Protein AF-H5U4L6-F1 (afdb_monomer_lite)

Organism: NCBI:txid1089453

pLDDT: mean 70.93, std 21.93, range [26.7, 98.38]

Foldseek 3Di:
DFPQQAACDDPDPVRHRPHDDDDCVQQQVQHWDWDQDQDPVGTKIKIKGFDADPVRHGGHIDIDIDHVVVVVVVVVVCVVVVVVVVVVVVCVVVVVVVVVVVVVCVVVVNDDPVRVVVVVVVVVVVVVVALKWKFKAALRHTPDTDVSNQCVFVDPPSDDPHDNPSGDPLSRDDDWDAQDWDQDPNWTKGKTKDADPVHPRMIMIMIHTCNVVVVVVVVVVVVVVVVVVVVVVVPPDDPDDDDDDDDDDDDDDDDDDDDDDDDDDDDDDDDDDDDDDDDDDDDDDDDDDDDDDDDDDDDD

Sequence (300 aa):
MNTNGVRYTHTRPALIGQRYLGSTSQALRGEVYTETYTGTLGPSIRSIAPVRNDQGVIVGMVAVGITQSTLTDEWLDQLPLIASIGLVAIVAALGGLWLIRRRLLRLTGGLAPGELRVMYDHHDAVLHSVKEGLVVIDDGEIALCNDEARRLLAGESGGDVGELDDMPEFLLGTEPLTDVLYVDQGRVLVVNRAPVSTRPGSTVVTIRDRTELSAAIGELDSLSRFAEALGRRRMSRPIGCTPWSRSSKPATRNAPPTWRPRILLCRNGWSIASRTRSAIPPSARCCSGSRHRQQNEESP

InterPro domains:
  IPR029151 Periplasmic sensor-like domain superfamily [SSF103190] (1-78)
  IPR033463 Single cache domain 3 [PF17203] (1-75)

Structure (mmCIF, N/CA/C/O backbone):
data_AF-H5U4L6-F1
#
_entry.id   AF-H5U4L6-F1
#
loop_
_atom_site.group_PDB
_atom_site.id
_atom_site.type_symbol
_atom_site.label_atom_id
_atom_site.label_alt_id
_atom_site.label_comp_id
_atom_site.label_asym_id
_atom_site.label_entity_id
_atom_site.label_seq_id
_atom_site.pdbx_PDB_ins_code
_atom_site.Cartn_x
_atom_site.Cartn_y
_atom_site.Cartn_z
_atom_site.occupancy
_atom_site.B_iso_or_equiv
_atom_site.auth_seq_id
_atom_site.auth_comp_id
_atom_site.auth_asym_id
_atom_site.auth_atom_id
_atom_site.pdbx_PDB_model_num
ATOM 1 N N . MET A 1 1 ? 32.905 4.773 -46.680 1.00 93.56 1 MET A N 1
ATOM 2 C CA . MET A 1 1 ? 32.373 5.309 -47.954 1.00 93.56 1 MET A CA 1
ATOM 3 C C . MET A 1 1 ? 33.355 6.321 -48.515 1.00 93.56 1 MET A C 1
ATOM 5 O O . MET A 1 1 ? 34.097 6.906 -47.733 1.00 93.56 1 MET A O 1
ATOM 9 N N . ASN A 1 2 ? 33.397 6.498 -49.836 1.00 94.06 2 ASN A N 1
ATOM 10 C CA . ASN A 1 2 ? 34.262 7.507 -50.458 1.00 94.06 2 ASN A CA 1
ATOM 11 C C . ASN A 1 2 ? 33.694 8.931 -50.304 1.00 94.06 2 ASN A C 1
ATOM 13 O O . ASN A 1 2 ? 32.584 9.117 -49.800 1.00 94.06 2 ASN A O 1
ATOM 17 N N . THR A 1 3 ? 34.449 9.931 -50.757 1.00 93.38 3 THR A N 1
ATOM 18 C CA . THR A 1 3 ? 34.055 11.352 -50.731 1.00 93.38 3 THR A CA 1
ATOM 19 C C . THR A 1 3 ? 32.769 11.644 -51.518 1.00 93.38 3 THR A C 1
ATOM 21 O O . THR A 1 3 ? 31.985 12.496 -51.118 1.00 93.38 3 THR A O 1
ATOM 24 N N . ASN A 1 4 ? 32.474 10.862 -52.562 1.00 92.00 4 ASN A N 1
ATOM 25 C CA . ASN A 1 4 ? 31.215 10.919 -53.320 1.00 92.00 4 ASN A CA 1
ATOM 26 C C . ASN A 1 4 ? 30.020 10.245 -52.604 1.00 92.00 4 ASN A C 1
ATOM 28 O O . ASN A 1 4 ? 28.924 10.162 -53.167 1.00 92.00 4 ASN A O 1
ATOM 32 N N . GLY A 1 5 ? 30.208 9.739 -51.380 1.00 90.81 5 GLY A N 1
ATOM 33 C CA . GLY A 1 5 ? 29.175 9.075 -50.581 1.00 90.81 5 GLY A CA 1
ATOM 34 C C . GLY A 1 5 ? 28.876 7.628 -50.989 1.00 90.81 5 GLY A C 1
ATOM 35 O O . GLY A 1 5 ? 27.864 7.079 -50.559 1.00 90.81 5 GLY A O 1
ATOM 36 N N . VAL A 1 6 ? 29.712 6.984 -51.809 1.00 94.75 6 VAL A N 1
ATOM 37 C CA . VAL A 1 6 ? 29.521 5.587 -52.244 1.00 94.75 6 VAL A CA 1
ATOM 38 C C . VAL A 1 6 ? 29.955 4.615 -51.142 1.00 94.75 6 VAL A C 1
ATOM 40 O O . VAL A 1 6 ? 31.073 4.708 -50.621 1.00 94.75 6 VAL A O 1
ATOM 43 N N . ARG A 1 7 ? 29.077 3.676 -50.763 1.00 94.06 7 ARG A N 1
ATOM 44 C CA . ARG A 1 7 ? 29.342 2.684 -49.704 1.00 94.06 7 ARG A CA 1
ATOM 45 C C . ARG A 1 7 ? 30.328 1.602 -50.161 1.00 94.06 7 ARG A C 1
ATOM 47 O O . ARG A 1 7 ? 30.112 0.970 -51.188 1.00 94.06 7 ARG A O 1
ATOM 54 N N . TYR A 1 8 ? 31.340 1.328 -49.336 1.00 94.44 8 TYR A N 1
ATOM 55 C CA . TYR A 1 8 ? 32.225 0.160 -49.477 1.00 94.44 8 TYR A CA 1
ATOM 56 C C . TYR A 1 8 ? 31.766 -1.039 -48.635 1.00 94.44 8 TYR A C 1
ATOM 58 O O . TYR A 1 8 ? 32.049 -2.178 -48.976 1.00 94.44 8 TYR A O 1
ATOM 66 N N . THR A 1 9 ? 31.036 -0.787 -47.548 1.00 92.56 9 THR A N 1
ATOM 67 C CA . THR A 1 9 ? 30.537 -1.800 -46.613 1.00 92.56 9 THR A CA 1
ATOM 68 C C . THR A 1 9 ? 29.079 -1.511 -46.266 1.00 92.56 9 THR A C 1
ATOM 70 O O . THR A 1 9 ? 28.660 -0.349 -46.205 1.00 92.56 9 THR A O 1
ATOM 73 N N . HIS A 1 10 ? 28.289 -2.568 -46.073 1.00 91.62 10 HIS A N 1
ATOM 74 C CA . HIS A 1 10 ? 26.919 -2.509 -45.563 1.00 91.62 10 HIS A CA 1
ATOM 75 C C . HIS A 1 10 ? 26.484 -3.910 -45.097 1.00 91.62 10 HIS A C 1
ATOM 77 O O . HIS A 1 10 ? 26.854 -4.895 -45.730 1.00 91.62 10 HIS A O 1
ATOM 83 N N . THR A 1 11 ? 25.653 -4.021 -44.054 1.00 88.88 11 THR A N 1
ATOM 84 C CA . THR A 1 11 ? 25.119 -5.315 -43.556 1.00 88.88 11 THR A CA 1
ATOM 85 C C . THR A 1 11 ? 24.220 -6.041 -44.561 1.00 88.88 11 THR A C 1
ATOM 87 O O . THR A 1 11 ? 24.036 -7.249 -44.474 1.00 88.88 11 THR A O 1
ATOM 90 N N . ARG A 1 12 ? 23.680 -5.316 -45.546 1.00 89.56 12 ARG A N 1
ATOM 91 C CA . ARG A 1 12 ? 23.027 -5.888 -46.736 1.00 89.56 12 ARG A CA 1
ATOM 92 C C . ARG A 1 12 ? 23.944 -5.722 -47.956 1.00 89.56 12 ARG A C 1
ATOM 94 O O . ARG A 1 12 ? 24.082 -4.575 -48.393 1.00 89.56 12 ARG A O 1
ATOM 101 N N . PRO A 1 13 ? 24.507 -6.802 -48.536 1.00 92.31 13 PRO A N 1
ATOM 102 C CA . PRO A 1 13 ? 25.464 -6.718 -49.645 1.00 92.31 13 PRO A CA 1
ATOM 103 C C . PRO A 1 13 ? 24.959 -5.943 -50.868 1.00 92.31 13 PRO A C 1
ATOM 105 O O . PRO A 1 13 ? 25.711 -5.172 -51.452 1.00 92.31 13 PRO A O 1
ATOM 108 N N . ALA A 1 14 ? 23.666 -6.048 -51.196 1.00 92.56 14 ALA A N 1
ATOM 109 C CA . ALA A 1 14 ? 23.044 -5.342 -52.324 1.00 92.56 14 ALA A CA 1
ATOM 110 C C . ALA A 1 14 ? 23.112 -3.797 -52.248 1.00 92.56 14 ALA A C 1
ATOM 112 O O . ALA A 1 14 ? 22.843 -3.125 -53.241 1.00 92.56 14 ALA A O 1
ATOM 113 N N . LEU A 1 15 ? 23.451 -3.224 -51.084 1.00 90.81 15 LEU A N 1
ATOM 114 C CA . LEU A 1 15 ? 23.592 -1.775 -50.871 1.00 90.81 15 LEU A CA 1
ATOM 115 C C . LEU A 1 15 ? 25.055 -1.285 -50.922 1.00 90.81 15 LEU A C 1
ATOM 117 O O . LEU A 1 15 ? 25.303 -0.080 -50.791 1.00 90.81 15 LEU A O 1
ATOM 121 N N . ILE A 1 16 ? 26.019 -2.190 -51.116 1.00 94.00 16 ILE A N 1
ATOM 122 C CA . ILE A 1 16 ? 27.418 -1.853 -51.420 1.00 94.00 16 ILE A CA 1
ATOM 123 C C . ILE A 1 16 ? 27.473 -1.265 -52.841 1.00 94.00 16 ILE A C 1
ATOM 125 O O . ILE A 1 16 ? 26.701 -1.654 -53.713 1.00 94.00 16 ILE A O 1
ATOM 129 N N . GLY A 1 17 ? 28.315 -0.254 -53.066 1.00 92.44 17 GLY A N 1
ATOM 130 C CA . GLY A 1 17 ? 28.357 0.499 -54.326 1.00 92.44 17 GLY A CA 1
ATOM 131 C C . GLY A 1 17 ? 27.226 1.526 -54.507 1.00 92.44 17 GLY A C 1
ATOM 132 O O . GLY A 1 17 ? 27.316 2.379 -55.386 1.00 92.44 17 GLY A O 1
ATOM 133 N N . GLN A 1 18 ? 26.196 1.527 -53.653 1.00 92.75 18 GLN A N 1
ATOM 134 C CA . GLN A 1 18 ? 25.143 2.550 -53.676 1.00 92.75 18 GLN A CA 1
ATOM 135 C C . GLN A 1 18 ? 25.523 3.792 -52.850 1.00 92.75 18 GLN A C 1
ATOM 137 O O . GLN A 1 18 ? 26.316 3.712 -51.904 1.00 92.75 18 GLN A O 1
ATOM 142 N N . ARG A 1 19 ? 24.917 4.949 -53.161 1.00 91.38 19 ARG A N 1
ATOM 143 C CA . ARG A 1 19 ? 25.104 6.201 -52.400 1.00 91.38 19 ARG A CA 1
ATOM 144 C C . ARG A 1 19 ? 24.471 6.133 -51.005 1.00 91.38 19 ARG A C 1
ATOM 146 O O . ARG A 1 19 ? 23.395 5.557 -50.822 1.00 91.38 19 ARG A O 1
ATOM 153 N N . TYR A 1 20 ? 25.145 6.726 -50.021 1.00 89.06 20 TYR A N 1
ATOM 154 C CA . TYR A 1 20 ? 24.629 6.930 -48.670 1.00 89.06 20 TYR A CA 1
ATOM 155 C C . TYR A 1 20 ? 23.379 7.826 -48.676 1.00 89.06 20 TYR A C 1
ATOM 157 O O . TYR A 1 20 ? 23.243 8.706 -49.521 1.00 89.06 20 TYR A O 1
ATOM 165 N N . LEU A 1 21 ? 22.466 7.566 -47.736 1.00 84.69 21 LEU A N 1
ATOM 166 C CA . LEU A 1 21 ? 21.238 8.330 -47.512 1.00 84.69 21 LEU A CA 1
ATOM 167 C C . LEU A 1 21 ? 21.313 8.893 -46.090 1.00 84.69 21 LEU A C 1
ATOM 169 O O . LEU A 1 21 ? 21.289 8.108 -45.136 1.00 84.69 21 LEU A O 1
ATOM 173 N N . GLY A 1 22 ? 21.462 10.216 -45.997 1.00 85.38 22 GLY A N 1
ATOM 174 C CA . GLY A 1 22 ? 21.753 10.975 -44.779 1.00 85.38 22 GLY A CA 1
ATOM 175 C C . GLY A 1 22 ? 22.822 12.055 -45.023 1.00 85.38 22 GLY A C 1
ATOM 176 O O . GLY A 1 22 ? 23.239 12.284 -46.164 1.00 85.38 22 GLY A O 1
ATOM 177 N N . SER A 1 23 ? 23.274 12.716 -43.961 1.00 87.00 23 SER A N 1
ATOM 178 C CA . SER A 1 23 ? 24.079 13.948 -44.009 1.00 87.00 23 SER A CA 1
ATOM 179 C C . SER A 1 23 ? 25.586 13.682 -44.132 1.00 87.00 23 SER A C 1
ATOM 181 O O . SER A 1 23 ? 26.245 13.333 -43.159 1.00 87.00 23 SER A O 1
ATOM 183 N N . THR A 1 24 ? 26.178 13.892 -45.311 1.00 89.94 24 THR A N 1
ATOM 184 C CA . THR A 1 24 ? 27.636 13.718 -45.520 1.00 89.94 24 THR A CA 1
ATOM 185 C C . THR A 1 24 ? 28.457 15.008 -45.423 1.00 89.94 24 THR A C 1
ATOM 187 O O . THR A 1 24 ? 29.675 14.943 -45.266 1.00 89.94 24 THR A O 1
ATOM 190 N N . SER A 1 25 ? 27.829 16.187 -45.518 1.00 90.75 25 SER A N 1
ATOM 191 C CA . SER A 1 25 ? 28.547 17.460 -45.721 1.00 90.75 25 SER A CA 1
ATOM 192 C C . SER A 1 25 ? 29.501 17.822 -44.575 1.00 90.75 25 SER A C 1
ATOM 194 O O . SER A 1 25 ? 30.584 18.346 -44.814 1.00 90.75 25 SER A O 1
ATOM 196 N N . GLN A 1 26 ? 29.105 17.505 -43.343 1.00 92.62 26 GLN A N 1
ATOM 197 C CA . GLN A 1 26 ? 29.826 17.764 -42.101 1.00 92.62 26 GLN A CA 1
ATOM 198 C C . GLN A 1 26 ? 31.139 16.972 -42.073 1.00 92.62 26 GLN A C 1
ATOM 200 O O . GLN A 1 26 ? 32.224 17.539 -41.942 1.00 92.62 26 GLN A O 1
ATOM 205 N N . ALA A 1 27 ? 31.059 15.666 -42.333 1.00 90.94 27 ALA A N 1
ATOM 206 C CA . ALA A 1 27 ? 32.229 14.800 -42.390 1.00 90.94 27 ALA A CA 1
ATOM 207 C C . ALA A 1 27 ? 33.156 15.134 -43.572 1.00 90.94 27 ALA A C 1
ATOM 209 O O . ALA A 1 27 ? 34.369 15.015 -43.435 1.00 90.94 27 ALA A O 1
ATOM 210 N N . LEU A 1 28 ? 32.636 15.654 -44.692 1.00 92.00 28 LEU A N 1
ATOM 211 C CA . LEU A 1 28 ? 33.474 16.193 -45.775 1.00 92.00 28 LEU A CA 1
ATOM 212 C C . LEU A 1 28 ? 34.195 17.506 -45.413 1.00 92.00 28 LEU A C 1
ATOM 214 O O . LEU A 1 28 ? 35.229 17.797 -46.009 1.00 92.00 28 LEU A O 1
ATOM 218 N N . ARG A 1 29 ? 33.711 18.268 -44.421 1.00 93.12 29 ARG A N 1
ATOM 219 C CA . ARG A 1 29 ? 34.444 19.400 -43.812 1.00 93.12 29 ARG A CA 1
ATOM 220 C C . ARG A 1 29 ? 35.391 18.974 -42.684 1.00 93.12 29 ARG A C 1
ATOM 222 O O . ARG A 1 29 ? 36.155 19.792 -42.181 1.00 93.12 29 ARG A O 1
ATOM 229 N N . GLY A 1 30 ? 35.379 17.697 -42.302 1.00 92.00 30 GLY A N 1
ATOM 230 C CA . GLY A 1 30 ? 36.227 17.150 -41.243 1.00 92.00 30 GLY A CA 1
ATOM 231 C C . GLY A 1 30 ? 35.606 17.171 -39.845 1.00 92.00 30 GLY A C 1
ATOM 232 O O . GLY A 1 30 ? 36.330 16.920 -38.881 1.00 92.00 30 GLY A O 1
ATOM 233 N N . GLU A 1 31 ? 34.304 17.442 -39.739 1.00 94.00 31 GLU A N 1
ATOM 234 C CA . GLU A 1 31 ? 33.516 17.423 -38.500 1.00 94.00 31 GLU A CA 1
ATOM 235 C C . GLU A 1 31 ? 32.932 16.019 -38.252 1.00 94.00 31 GLU A C 1
ATOM 237 O O . GLU A 1 31 ? 32.517 15.339 -39.191 1.00 94.00 31 GLU A O 1
ATOM 242 N N . VAL A 1 32 ? 32.841 15.581 -36.992 1.00 93.88 32 VAL A N 1
ATOM 243 C CA . VAL A 1 32 ? 32.016 14.412 -36.634 1.00 93.88 32 VAL A CA 1
ATOM 244 C C . VAL A 1 32 ? 30.579 14.886 -36.446 1.00 93.88 32 VAL A C 1
ATOM 246 O O . VAL A 1 32 ? 30.340 15.846 -35.716 1.00 93.88 32 VAL A O 1
ATOM 249 N N . TYR A 1 33 ? 29.622 14.218 -37.089 1.00 93.06 33 TYR A N 1
ATOM 250 C CA . TYR A 1 33 ? 28.208 14.585 -37.020 1.00 93.06 33 TYR A CA 1
ATOM 251 C C . TYR A 1 33 ? 27.335 13.388 -36.659 1.00 93.06 33 TYR A C 1
ATOM 253 O O . TYR A 1 33 ? 27.471 12.319 -37.254 1.00 93.06 33 TYR A O 1
ATOM 261 N N . THR A 1 34 ? 26.425 13.587 -35.708 1.00 92.94 34 THR A N 1
ATOM 262 C CA . THR A 1 34 ? 25.448 12.579 -35.290 1.00 92.94 34 THR A CA 1
ATOM 263 C C . THR A 1 34 ? 24.061 12.990 -35.762 1.00 92.94 34 THR A C 1
ATOM 265 O O . THR A 1 34 ? 23.588 14.074 -35.426 1.00 92.94 34 THR A O 1
ATOM 268 N N . GLU A 1 35 ? 23.403 12.120 -36.526 1.00 89.06 35 GLU A N 1
ATOM 269 C CA . GLU A 1 35 ? 22.052 12.324 -37.048 1.00 89.06 35 GLU A CA 1
ATOM 270 C C . GLU A 1 35 ? 21.085 11.239 -36.565 1.00 89.06 35 GLU A C 1
ATOM 272 O O . GLU A 1 35 ? 21.432 10.059 -36.475 1.00 89.06 35 GLU A O 1
ATOM 277 N N . THR A 1 36 ? 19.836 11.632 -36.323 1.00 88.19 36 THR A N 1
ATOM 278 C CA . THR A 1 36 ? 18.709 10.700 -36.239 1.00 88.19 36 THR A CA 1
ATOM 279 C C . THR A 1 36 ? 18.055 10.650 -37.612 1.00 88.19 36 THR A C 1
ATOM 281 O O . THR A 1 36 ? 17.480 11.642 -38.056 1.00 88.19 36 THR A O 1
ATOM 284 N N . TYR A 1 37 ? 18.161 9.515 -38.305 1.00 83.12 37 TYR A N 1
ATOM 285 C CA . TYR A 1 37 ? 17.698 9.389 -39.686 1.00 83.12 37 TYR A CA 1
ATOM 286 C C . TYR A 1 37 ? 17.099 8.009 -39.983 1.00 83.12 37 TYR A C 1
ATOM 288 O O . TYR A 1 37 ? 17.635 6.964 -39.590 1.00 83.12 37 TYR A O 1
ATOM 296 N N . THR A 1 38 ? 15.999 8.005 -40.735 1.00 82.62 38 THR A N 1
ATOM 297 C CA . THR A 1 38 ? 15.360 6.791 -41.259 1.00 82.62 38 THR A CA 1
ATOM 298 C C . THR A 1 38 ? 16.031 6.401 -42.566 1.00 82.62 38 THR A C 1
ATOM 300 O O . THR A 1 38 ? 15.730 6.946 -43.624 1.00 82.62 38 THR A O 1
ATOM 303 N N . GLY A 1 39 ? 16.975 5.462 -42.500 1.00 77.56 39 GLY A N 1
ATOM 304 C CA . GLY A 1 39 ? 17.594 4.908 -43.705 1.00 77.56 39 GLY A CA 1
ATOM 305 C C . GLY A 1 39 ? 17.040 3.533 -44.066 1.00 77.56 39 GLY A C 1
ATOM 306 O O . GLY A 1 39 ? 15.993 3.107 -43.596 1.00 77.56 39 GLY A O 1
ATOM 307 N N . THR A 1 40 ? 17.800 2.792 -44.869 1.00 75.38 40 THR A N 1
ATOM 308 C CA . THR A 1 40 ? 17.403 1.479 -45.412 1.00 75.38 40 THR A CA 1
ATOM 309 C C . THR A 1 40 ? 17.105 0.405 -44.356 1.00 75.38 40 THR A C 1
ATOM 311 O O . THR A 1 40 ? 16.436 -0.577 -44.668 1.00 75.38 40 THR A O 1
ATOM 314 N N . LEU A 1 41 ? 17.602 0.557 -43.126 1.00 77.81 41 LEU A N 1
ATOM 315 C CA . LEU A 1 41 ? 17.374 -0.343 -41.986 1.00 77.81 41 LEU A CA 1
ATOM 316 C C . LEU A 1 41 ? 16.289 0.173 -41.015 1.00 77.81 41 LEU A C 1
ATOM 318 O O . LEU A 1 41 ? 16.119 -0.402 -39.949 1.00 77.81 41 LEU A O 1
ATOM 322 N N . GLY A 1 42 ? 15.562 1.236 -41.376 1.00 82.31 42 GLY A N 1
ATOM 323 C CA . GLY A 1 42 ? 14.587 1.904 -40.509 1.00 82.31 42 GLY A CA 1
ATOM 324 C C . GLY A 1 42 ? 15.169 3.107 -39.748 1.00 82.31 42 GLY A C 1
ATOM 325 O O . GLY A 1 42 ? 16.263 3.585 -40.088 1.00 82.31 42 GLY A O 1
ATOM 326 N N . PRO A 1 43 ? 14.431 3.631 -38.748 1.00 84.25 43 PRO A N 1
ATOM 327 C CA . PRO A 1 43 ? 14.883 4.712 -37.875 1.00 84.25 43 PRO A CA 1
ATOM 328 C C . PRO A 1 43 ? 16.147 4.310 -37.113 1.00 84.25 43 PRO A C 1
ATOM 330 O O . PRO A 1 43 ? 16.215 3.242 -36.502 1.00 84.25 43 PRO A O 1
ATOM 333 N N . SER A 1 44 ? 17.168 5.160 -37.158 1.00 87.12 44 SER A N 1
ATOM 334 C CA . SER A 1 44 ? 18.471 4.880 -36.552 1.00 87.12 44 SER A CA 1
ATOM 335 C C . SER A 1 44 ? 19.166 6.163 -36.117 1.00 87.12 44 SER A C 1
ATOM 337 O O . SER A 1 44 ? 18.981 7.206 -36.745 1.00 87.12 44 SER A O 1
ATOM 339 N N . ILE A 1 45 ? 19.977 6.074 -35.065 1.00 89.88 45 ILE A N 1
ATOM 340 C CA . ILE A 1 45 ? 20.912 7.132 -34.670 1.00 89.88 45 ILE A CA 1
ATOM 341 C C . ILE A 1 45 ? 22.276 6.749 -35.237 1.00 89.88 45 ILE A C 1
ATOM 343 O O . ILE A 1 45 ? 22.728 5.616 -35.046 1.00 89.88 45 ILE A O 1
ATOM 347 N N . ARG A 1 46 ? 22.907 7.660 -35.981 1.00 91.38 46 ARG A N 1
ATOM 348 C CA . ARG A 1 46 ? 24.155 7.409 -36.711 1.00 91.38 46 ARG A CA 1
ATOM 349 C C . ARG A 1 46 ? 25.162 8.509 -36.465 1.00 91.38 46 ARG A C 1
ATOM 351 O O . ARG A 1 46 ? 24.833 9.675 -36.639 1.00 91.38 46 ARG A O 1
ATOM 358 N N . SER A 1 47 ? 26.395 8.119 -36.181 1.00 94.19 47 SER A N 1
ATOM 359 C CA . SER A 1 47 ? 27.548 9.011 -36.136 1.00 94.19 47 SER A CA 1
ATOM 360 C C . SER A 1 47 ? 28.379 8.823 -37.401 1.00 94.19 47 SER A C 1
ATOM 362 O O . SER A 1 47 ? 28.712 7.697 -37.786 1.00 94.19 47 SER A O 1
ATOM 364 N N . ILE A 1 48 ? 28.703 9.934 -38.055 1.00 95.00 48 ILE A N 1
ATOM 365 C CA . ILE A 1 48 ? 29.443 9.993 -39.312 1.00 95.00 48 ILE A CA 1
ATOM 366 C C . ILE A 1 48 ? 30.732 10.770 -39.056 1.00 95.00 48 ILE A C 1
ATOM 368 O O . ILE A 1 48 ? 30.692 11.921 -38.623 1.00 95.00 48 ILE A O 1
ATOM 372 N N . ALA A 1 49 ? 31.872 10.135 -39.318 1.00 95.69 49 ALA A N 1
ATOM 373 C CA . ALA A 1 49 ? 33.201 10.684 -39.067 1.00 95.69 49 ALA A CA 1
ATOM 374 C C . ALA A 1 49 ? 34.057 10.707 -40.350 1.00 95.69 49 ALA A C 1
ATOM 376 O O . ALA A 1 49 ? 33.944 9.792 -41.177 1.00 95.69 49 ALA A O 1
ATOM 377 N N . PRO A 1 50 ? 34.926 11.719 -40.532 1.00 96.19 50 PRO A N 1
ATOM 378 C CA . PRO A 1 50 ? 35.902 11.750 -41.618 1.00 96.19 50 PRO A CA 1
ATOM 379 C C . PRO A 1 50 ? 36.956 10.648 -41.467 1.00 96.19 50 PRO A C 1
ATOM 381 O O . PRO A 1 50 ? 37.396 10.335 -40.363 1.00 96.19 50 PRO A O 1
ATOM 384 N N . VAL A 1 51 ? 37.438 10.133 -42.596 1.00 95.50 51 VAL A N 1
ATOM 385 C CA . VAL A 1 51 ? 38.676 9.347 -42.681 1.00 95.50 51 VAL A CA 1
ATOM 386 C C . VAL A 1 51 ? 39.732 10.221 -43.341 1.00 95.50 51 VAL A C 1
ATOM 388 O O . VAL A 1 51 ? 39.521 10.701 -44.458 1.00 95.50 51 VAL A O 1
ATOM 391 N N . ARG A 1 52 ? 40.855 10.431 -42.654 1.00 95.38 52 ARG A N 1
ATOM 392 C CA . ARG A 1 52 ? 41.996 11.218 -43.138 1.00 95.38 52 ARG A CA 1
ATOM 393 C C . ARG A 1 52 ? 43.152 10.293 -43.523 1.00 95.38 52 ARG A C 1
ATOM 395 O O . ARG A 1 52 ? 43.281 9.220 -42.940 1.00 95.38 52 ARG A O 1
ATOM 402 N N . ASN A 1 53 ? 43.964 10.699 -44.495 1.00 94.94 53 ASN A N 1
ATOM 403 C CA . ASN A 1 53 ? 45.261 10.072 -44.769 1.00 94.94 53 ASN A CA 1
ATOM 404 C C . ASN A 1 53 ? 46.372 10.683 -43.890 1.00 94.94 53 ASN A C 1
ATOM 406 O O . ASN A 1 53 ? 46.129 11.634 -43.144 1.00 94.94 53 ASN A O 1
ATOM 410 N N . ASP A 1 54 ? 47.602 10.192 -44.043 1.00 94.75 54 ASP A N 1
ATOM 411 C CA . ASP A 1 54 ? 48.790 10.659 -43.305 1.00 94.75 54 ASP A CA 1
ATOM 412 C C . ASP A 1 54 ? 49.130 12.145 -43.553 1.00 94.75 54 ASP A C 1
ATOM 414 O O . ASP A 1 54 ? 49.845 12.768 -42.775 1.00 94.75 54 ASP A O 1
ATOM 418 N N . GLN A 1 55 ? 48.584 12.738 -44.621 1.00 93.75 55 GLN A N 1
ATOM 419 C CA . GLN A 1 55 ? 48.705 14.161 -44.963 1.00 93.75 55 GLN A CA 1
ATOM 420 C C . GLN A 1 55 ? 47.541 15.010 -44.405 1.00 93.75 55 GLN A C 1
ATOM 422 O O . GLN A 1 55 ? 47.423 16.191 -44.723 1.00 93.75 55 GLN A O 1
ATOM 427 N N . GLY A 1 56 ? 46.642 14.420 -43.607 1.00 90.06 56 GLY A N 1
ATOM 428 C CA . GLY A 1 56 ? 45.478 15.086 -43.011 1.00 90.06 56 GLY A CA 1
ATOM 429 C C . GLY A 1 56 ? 44.287 15.312 -43.957 1.00 90.06 56 GLY A C 1
ATOM 430 O O . GLY A 1 56 ? 43.246 15.813 -43.510 1.00 90.06 56 GLY A O 1
ATOM 431 N N . VAL A 1 57 ? 44.410 14.919 -45.231 1.00 93.88 57 VAL A N 1
ATOM 432 C CA . VAL A 1 57 ? 43.401 15.080 -46.290 1.00 93.88 57 VAL A CA 1
ATOM 433 C C . VAL A 1 57 ? 42.277 14.063 -46.108 1.00 93.88 57 VAL A C 1
ATOM 435 O O . VAL A 1 57 ? 42.527 12.882 -45.871 1.00 93.88 57 VAL A O 1
ATOM 438 N N . ILE A 1 58 ? 41.026 14.508 -46.244 1.00 95.00 58 ILE A N 1
ATOM 439 C CA . ILE A 1 58 ? 39.842 13.652 -46.104 1.00 95.00 58 ILE A CA 1
ATOM 440 C C . ILE A 1 58 ? 39.699 12.771 -47.352 1.00 95.00 58 ILE A C 1
ATOM 442 O O . ILE A 1 58 ? 39.350 13.247 -48.431 1.00 95.00 58 ILE A O 1
ATOM 446 N N . VAL A 1 59 ? 39.948 11.471 -47.193 1.00 94.94 59 VAL A N 1
ATOM 447 C CA . VAL A 1 59 ? 39.877 10.455 -48.264 1.00 94.94 59 VAL A CA 1
ATOM 448 C C . VAL A 1 59 ? 38.557 9.677 -48.269 1.00 94.94 59 VAL A C 1
ATOM 450 O O . VAL A 1 59 ? 38.243 8.957 -49.219 1.00 94.94 59 VAL A O 1
ATOM 453 N N . GLY A 1 60 ? 37.745 9.827 -47.224 1.00 94.50 60 GLY A N 1
ATOM 454 C CA . GLY A 1 60 ? 36.440 9.187 -4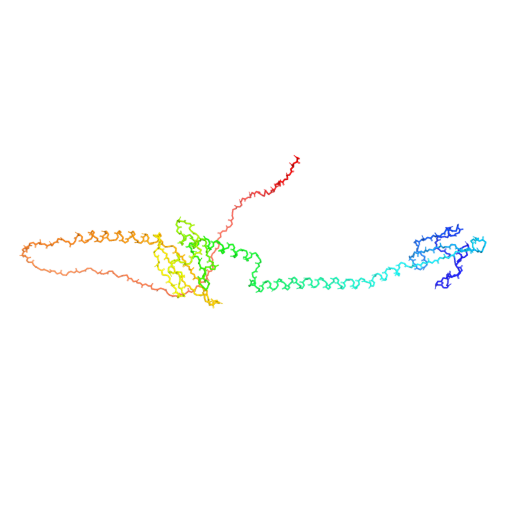7.124 1.00 94.50 60 GLY A CA 1
ATOM 455 C C . GLY A 1 60 ? 35.738 9.492 -45.810 1.00 94.50 60 GLY A C 1
ATOM 456 O O . GLY A 1 60 ? 36.115 10.402 -45.077 1.00 94.50 60 GLY A O 1
ATOM 457 N N . MET A 1 61 ? 34.697 8.718 -45.518 1.00 95.69 61 MET A N 1
ATOM 458 C CA . MET A 1 61 ? 33.902 8.829 -44.294 1.00 95.69 61 MET A CA 1
ATOM 459 C C . MET A 1 61 ? 33.499 7.439 -43.794 1.00 95.69 61 MET A C 1
ATOM 461 O O . MET A 1 61 ? 33.281 6.521 -44.595 1.00 95.69 61 MET A O 1
ATOM 465 N N . VAL A 1 62 ? 33.326 7.291 -42.485 1.00 95.25 62 VAL A N 1
ATOM 466 C CA . VAL A 1 62 ? 32.729 6.112 -41.842 1.00 95.25 62 VAL A CA 1
ATOM 467 C C . VAL A 1 62 ? 31.419 6.537 -41.189 1.00 95.25 62 VAL A C 1
ATOM 469 O O . VAL A 1 62 ? 31.371 7.571 -40.535 1.00 95.25 62 VAL A O 1
ATOM 472 N N . ALA A 1 63 ? 30.362 5.749 -41.383 1.00 92.75 63 ALA A N 1
ATOM 473 C CA . ALA A 1 63 ? 29.079 5.921 -40.710 1.00 92.75 63 ALA A CA 1
ATOM 474 C C . ALA A 1 63 ? 28.782 4.654 -39.903 1.00 92.75 63 ALA A C 1
ATOM 476 O O . ALA A 1 63 ? 28.738 3.563 -40.474 1.00 92.75 63 ALA A O 1
ATOM 477 N N . VAL A 1 64 ? 28.584 4.809 -38.596 1.00 91.81 64 VAL A N 1
ATOM 478 C CA . VAL A 1 64 ? 28.189 3.739 -37.668 1.00 91.81 64 VAL A CA 1
ATOM 479 C C . VAL A 1 64 ? 26.911 4.183 -36.975 1.00 91.81 64 VAL A C 1
ATOM 481 O O . VAL A 1 64 ? 26.753 5.361 -36.671 1.00 91.81 64 VAL A O 1
ATOM 484 N N . GLY A 1 65 ? 25.985 3.265 -36.724 1.00 87.88 65 GLY A N 1
ATOM 485 C CA . GLY A 1 65 ? 24.779 3.603 -35.989 1.00 87.88 65 GLY A CA 1
ATOM 486 C C . GLY A 1 65 ? 23.971 2.398 -35.558 1.00 87.88 65 GLY A C 1
ATOM 487 O O . GLY A 1 65 ? 24.147 1.296 -36.077 1.00 87.88 65 GLY A O 1
ATOM 488 N N . ILE A 1 66 ? 23.073 2.660 -34.619 1.00 85.75 66 ILE A N 1
ATOM 489 C CA . ILE A 1 66 ? 22.167 1.686 -34.018 1.00 85.75 66 ILE A CA 1
ATOM 490 C C . ILE A 1 66 ? 20.734 1.980 -34.459 1.00 85.75 66 ILE A C 1
ATOM 492 O O . ILE A 1 66 ? 20.326 3.136 -34.613 1.00 85.75 66 ILE A O 1
ATOM 496 N N . THR A 1 67 ? 19.970 0.923 -34.708 1.00 83.56 67 THR A N 1
ATOM 497 C CA . THR A 1 67 ? 18.534 1.002 -34.990 1.00 83.56 67 THR A CA 1
ATOM 498 C C . THR A 1 67 ? 17.756 1.377 -33.730 1.00 83.56 67 THR A C 1
ATOM 500 O O . THR A 1 67 ? 18.131 1.006 -32.620 1.00 83.56 67 THR A O 1
ATOM 503 N N . GLN A 1 68 ? 16.651 2.106 -33.884 1.00 79.12 68 GLN A N 1
ATOM 504 C CA . GLN A 1 68 ? 15.781 2.426 -32.746 1.00 79.12 68 GLN A CA 1
ATOM 505 C C . GLN A 1 68 ? 14.912 1.233 -32.324 1.00 79.12 68 GLN A C 1
ATOM 507 O O . GLN A 1 68 ? 14.550 1.149 -31.158 1.00 79.12 68 GLN A O 1
ATOM 512 N N . SER A 1 69 ? 14.637 0.277 -33.223 1.00 70.25 69 SER A N 1
ATOM 513 C CA . SER A 1 69 ? 13.943 -0.973 -32.868 1.00 70.25 69 SER A CA 1
ATOM 514 C C . SER A 1 69 ? 14.721 -1.761 -31.816 1.00 70.25 69 SER A C 1
ATOM 516 O O . SER A 1 69 ? 14.182 -2.035 -30.757 1.00 70.25 69 SER A O 1
ATOM 518 N N . THR A 1 70 ? 16.028 -1.960 -32.012 1.00 66.69 70 THR A N 1
ATOM 519 C CA . THR A 1 70 ? 16.908 -2.600 -31.017 1.00 66.69 70 THR A CA 1
ATOM 520 C C . THR A 1 70 ? 16.961 -1.854 -29.677 1.00 66.69 70 THR A C 1
ATOM 522 O O . THR A 1 70 ? 17.164 -2.483 -28.652 1.00 66.69 70 THR A O 1
ATOM 525 N N . LEU A 1 71 ? 16.728 -0.534 -29.660 1.00 65.81 71 LEU A N 1
ATOM 526 C CA . LEU A 1 71 ? 16.579 0.244 -28.419 1.00 65.81 71 LEU A CA 1
ATOM 527 C C . LEU A 1 71 ? 15.168 0.177 -27.813 1.00 65.81 71 LEU A C 1
ATOM 529 O O . LEU A 1 71 ? 14.979 0.636 -26.695 1.00 65.81 71 LEU A O 1
ATOM 533 N N . THR A 1 72 ? 14.175 -0.329 -28.539 1.00 68.25 72 THR A N 1
ATOM 534 C CA . THR A 1 72 ? 12.788 -0.449 -28.069 1.00 68.25 72 THR A CA 1
ATOM 535 C C . THR A 1 72 ? 12.523 -1.866 -27.569 1.00 68.25 72 THR A C 1
ATOM 537 O O . THR A 1 72 ? 12.019 -2.034 -26.464 1.00 68.25 72 THR A O 1
ATOM 540 N N . ASP A 1 73 ? 12.934 -2.873 -28.341 1.00 69.75 73 ASP A N 1
ATOM 541 C CA . ASP A 1 73 ? 12.738 -4.295 -28.043 1.00 69.75 73 ASP A CA 1
ATOM 542 C C . ASP A 1 73 ? 13.378 -4.668 -26.687 1.00 69.75 73 ASP A C 1
ATOM 544 O O . ASP A 1 73 ? 12.711 -5.209 -25.809 1.00 69.75 73 ASP A O 1
ATOM 548 N N . GLU A 1 74 ? 14.623 -4.239 -26.442 1.00 71.50 74 GLU A N 1
ATOM 549 C CA . GLU A 1 74 ? 15.364 -4.530 -25.200 1.00 71.50 74 GLU A CA 1
ATOM 550 C C . GLU A 1 74 ? 14.801 -3.815 -23.948 1.00 71.50 74 GLU A C 1
ATOM 552 O O . GLU A 1 74 ? 15.051 -4.235 -22.815 1.00 71.50 74 GLU A O 1
ATOM 557 N N . TRP A 1 75 ? 13.995 -2.760 -24.127 1.00 74.94 75 TRP A N 1
ATOM 558 C CA . TRP A 1 75 ? 13.248 -2.121 -23.032 1.00 74.94 75 TRP A CA 1
ATOM 559 C C . TRP A 1 75 ? 11.890 -2.787 -22.807 1.00 74.94 75 TRP A C 1
ATOM 561 O O . TRP A 1 75 ? 11.468 -2.946 -21.659 1.00 74.94 75 TRP A O 1
ATOM 571 N N . LEU A 1 76 ? 11.213 -3.203 -23.884 1.00 80.69 76 LEU A N 1
ATOM 572 C CA . LEU A 1 76 ? 9.956 -3.946 -23.807 1.00 80.69 76 LEU A CA 1
ATOM 573 C C . LEU A 1 76 ? 10.146 -5.296 -23.102 1.00 80.69 76 LEU A C 1
ATOM 575 O O . LEU A 1 76 ? 9.300 -5.652 -22.283 1.00 80.69 76 LEU A O 1
ATOM 579 N N . ASP A 1 77 ? 11.272 -5.980 -23.316 1.00 84.62 77 ASP A N 1
ATOM 580 C CA . ASP A 1 77 ? 11.605 -7.248 -22.646 1.00 84.62 77 ASP A CA 1
ATOM 581 C C . ASP A 1 77 ? 11.759 -7.122 -21.115 1.00 84.62 77 ASP A C 1
ATOM 583 O O . ASP A 1 77 ? 11.557 -8.098 -20.387 1.00 84.62 77 ASP A O 1
ATOM 587 N N . GLN A 1 78 ? 12.046 -5.925 -20.584 1.00 84.25 78 GLN A N 1
ATOM 588 C CA . GLN A 1 78 ? 12.119 -5.693 -19.133 1.00 84.25 78 GLN A CA 1
ATOM 589 C C . GLN A 1 78 ? 10.763 -5.352 -18.494 1.00 84.25 78 GLN A C 1
ATOM 591 O O . GLN A 1 78 ? 10.585 -5.544 -17.284 1.00 84.25 78 GLN A O 1
ATOM 596 N N . LEU A 1 79 ? 9.776 -4.892 -19.275 1.00 91.38 79 LEU A N 1
ATOM 597 C CA . LEU A 1 79 ? 8.453 -4.531 -18.748 1.00 91.38 79 LEU A CA 1
ATOM 598 C C . LEU A 1 79 ? 7.717 -5.703 -18.065 1.00 91.38 79 LEU A C 1
ATOM 600 O O . LEU A 1 79 ? 7.163 -5.464 -16.990 1.00 91.38 79 LEU A O 1
ATOM 604 N N . PRO A 1 80 ? 7.718 -6.953 -18.583 1.00 92.44 80 PRO A N 1
ATOM 605 C CA . PRO A 1 80 ? 7.110 -8.095 -17.898 1.00 92.44 80 PRO A CA 1
ATOM 606 C C . PRO A 1 80 ? 7.684 -8.340 -16.500 1.00 92.44 80 PRO A C 1
ATOM 608 O O . PRO A 1 80 ? 6.927 -8.618 -15.569 1.00 92.44 80 PRO A O 1
ATOM 611 N N . LEU A 1 81 ? 9.003 -8.191 -16.324 1.00 93.00 81 LEU A N 1
ATOM 612 C CA . LEU A 1 81 ? 9.656 -8.376 -15.028 1.00 93.00 81 LEU A CA 1
ATOM 613 C C . LEU A 1 81 ? 9.206 -7.296 -14.036 1.00 93.00 81 LEU A C 1
ATOM 615 O O . LEU A 1 81 ? 8.726 -7.625 -12.950 1.00 93.00 81 LEU A O 1
ATOM 619 N N . ILE A 1 82 ? 9.277 -6.022 -14.433 1.00 94.06 82 ILE A N 1
ATOM 620 C CA . ILE A 1 82 ? 8.849 -4.883 -13.603 1.00 94.06 82 ILE A CA 1
ATOM 621 C C . ILE A 1 82 ? 7.360 -5.006 -13.238 1.00 94.06 82 ILE A C 1
ATOM 623 O O . ILE A 1 82 ? 6.988 -4.861 -12.070 1.00 94.06 82 ILE A O 1
ATOM 627 N N . ALA A 1 83 ? 6.510 -5.344 -14.212 1.00 96.00 83 ALA A N 1
ATOM 628 C CA . ALA A 1 83 ? 5.080 -5.553 -14.003 1.00 96.00 83 ALA A CA 1
ATOM 629 C C . ALA A 1 83 ? 4.795 -6.726 -13.050 1.00 96.00 83 ALA A C 1
ATOM 631 O O . ALA A 1 83 ? 3.914 -6.613 -12.198 1.00 96.00 83 ALA A O 1
ATOM 632 N N . SER A 1 84 ? 5.556 -7.825 -13.139 1.00 96.69 84 SER A N 1
ATOM 633 C CA . SER A 1 84 ? 5.402 -8.976 -12.238 1.00 96.69 84 SER A CA 1
ATOM 634 C C . SER A 1 84 ? 5.736 -8.625 -10.783 1.00 96.69 84 SER A C 1
ATOM 636 O O . SER A 1 84 ? 4.975 -8.975 -9.880 1.00 96.69 84 SER A O 1
ATOM 638 N N . ILE A 1 85 ? 6.803 -7.851 -10.550 1.00 97.50 85 ILE A N 1
ATOM 639 C CA . ILE A 1 85 ? 7.200 -7.382 -9.214 1.00 97.50 85 ILE A CA 1
ATOM 640 C C . ILE A 1 85 ? 6.132 -6.436 -8.647 1.00 97.50 85 ILE A C 1
ATOM 642 O O . ILE A 1 85 ? 5.706 -6.600 -7.501 1.00 97.50 85 ILE A O 1
ATOM 646 N N . GLY A 1 86 ? 5.640 -5.493 -9.459 1.00 97.81 86 GLY A N 1
ATOM 647 C CA . GLY A 1 86 ? 4.548 -4.595 -9.075 1.00 97.81 86 GLY A CA 1
ATOM 648 C C . GLY A 1 86 ? 3.256 -5.344 -8.729 1.00 97.81 86 GLY A C 1
ATOM 649 O O . GLY A 1 86 ? 2.626 -5.055 -7.711 1.00 97.81 86 GLY A O 1
ATOM 650 N N . LEU A 1 87 ? 2.892 -6.357 -9.522 1.00 98.12 87 LEU A N 1
ATOM 651 C CA . LEU A 1 87 ? 1.725 -7.204 -9.269 1.00 98.12 87 LEU A CA 1
ATOM 652 C C . LEU A 1 87 ? 1.862 -7.986 -7.953 1.00 98.12 87 LEU A C 1
ATOM 654 O O . LEU A 1 87 ? 0.923 -8.001 -7.157 1.00 98.12 87 LEU A O 1
ATOM 658 N N . VAL A 1 88 ? 3.032 -8.579 -7.686 1.00 98.25 88 VAL A N 1
ATOM 659 C CA . VAL A 1 88 ? 3.317 -9.274 -6.418 1.00 98.25 88 VAL A CA 1
ATOM 660 C C . VAL A 1 88 ? 3.203 -8.319 -5.227 1.00 98.25 88 VAL A C 1
ATOM 662 O O . VAL A 1 88 ? 2.562 -8.667 -4.234 1.00 98.25 88 VAL A O 1
ATOM 665 N N . ALA A 1 89 ? 3.745 -7.101 -5.331 1.00 98.25 89 ALA A N 1
ATOM 666 C CA . ALA A 1 89 ? 3.637 -6.092 -4.276 1.00 98.25 89 ALA A CA 1
ATOM 667 C C . ALA A 1 89 ? 2.177 -5.680 -4.000 1.00 98.25 89 ALA A C 1
ATOM 669 O O . ALA A 1 89 ? 1.766 -5.608 -2.840 1.00 98.25 89 ALA A O 1
ATOM 670 N N . ILE A 1 90 ? 1.368 -5.476 -5.048 1.00 98.38 90 ILE A N 1
ATOM 671 C CA . ILE A 1 90 ? -0.065 -5.156 -4.926 1.00 98.38 90 ILE A CA 1
ATOM 672 C C . ILE A 1 90 ? -0.833 -6.311 -4.267 1.00 98.38 90 ILE A C 1
ATOM 674 O O . ILE A 1 90 ? -1.608 -6.082 -3.336 1.00 98.38 90 ILE A O 1
ATOM 678 N N . VAL A 1 91 ? -0.601 -7.554 -4.702 1.00 98.38 91 VAL A N 1
ATOM 679 C CA . VAL A 1 91 ? -1.250 -8.745 -4.125 1.00 98.38 91 VAL A CA 1
ATOM 680 C C . VAL A 1 91 ? -0.859 -8.928 -2.655 1.00 98.38 91 VAL A C 1
ATOM 682 O O . VAL A 1 91 ? -1.732 -9.193 -1.826 1.00 98.38 91 VAL A O 1
ATOM 685 N N . ALA A 1 92 ? 0.413 -8.721 -2.303 1.00 98.19 92 ALA A N 1
ATOM 686 C CA . ALA A 1 92 ? 0.882 -8.777 -0.920 1.00 98.19 92 ALA A CA 1
ATOM 687 C C . ALA A 1 92 ? 0.240 -7.686 -0.043 1.00 98.19 92 ALA A C 1
ATOM 689 O O . ALA A 1 92 ? -0.235 -7.986 1.054 1.00 98.19 92 ALA A O 1
ATOM 690 N N . ALA A 1 93 ? 0.156 -6.445 -0.533 1.00 98.12 93 ALA A N 1
ATOM 691 C CA . ALA A 1 93 ? -0.466 -5.333 0.189 1.00 98.12 93 ALA A CA 1
ATOM 692 C C . ALA A 1 93 ? -1.974 -5.553 0.416 1.00 98.12 93 ALA A C 1
ATOM 694 O O . ALA A 1 93 ? -2.462 -5.417 1.541 1.00 98.12 93 ALA A O 1
ATOM 695 N N . LEU A 1 94 ? -2.712 -5.955 -0.627 1.00 98.19 94 LEU A N 1
ATOM 696 C CA . LEU A 1 94 ? -4.145 -6.256 -0.532 1.00 98.19 94 LEU A CA 1
ATOM 697 C C . LEU A 1 94 ? -4.415 -7.477 0.357 1.00 98.19 94 LEU A C 1
ATOM 699 O O . LEU A 1 94 ? -5.331 -7.445 1.181 1.00 98.19 94 LEU A O 1
ATOM 703 N N . GLY A 1 95 ? -3.598 -8.528 0.240 1.00 98.06 95 GLY A N 1
ATOM 704 C CA . GLY A 1 95 ? -3.667 -9.716 1.092 1.00 98.06 95 GLY A CA 1
ATOM 705 C C . GLY A 1 95 ? -3.396 -9.395 2.563 1.00 98.06 95 GLY A C 1
ATOM 706 O O . GLY A 1 95 ? -4.145 -9.840 3.434 1.00 98.06 95 GLY A O 1
ATOM 707 N N . GLY A 1 96 ? -2.388 -8.562 2.842 1.00 97.56 96 GLY A N 1
ATOM 708 C CA . GLY A 1 96 ? -2.074 -8.065 4.183 1.00 97.56 96 GLY A CA 1
ATOM 709 C C . GLY A 1 96 ? -3.215 -7.241 4.782 1.00 97.56 96 GLY A C 1
ATOM 710 O O . GLY A 1 96 ? -3.678 -7.544 5.882 1.00 97.56 96 GLY A O 1
ATOM 711 N N . LEU A 1 97 ? -3.742 -6.262 4.037 1.00 96.94 97 LEU A N 1
ATOM 712 C CA . LEU A 1 97 ? -4.880 -5.443 4.469 1.00 96.94 97 LEU A CA 1
ATOM 713 C C . LEU A 1 97 ? -6.136 -6.292 4.729 1.00 96.94 97 LEU A C 1
ATOM 715 O O . LEU A 1 97 ? -6.818 -6.106 5.740 1.00 96.94 97 LEU A O 1
ATOM 719 N N . TRP A 1 98 ? -6.427 -7.259 3.854 1.00 95.94 98 TRP A N 1
ATOM 720 C CA . TRP A 1 98 ? -7.538 -8.194 4.036 1.00 95.94 98 TRP A CA 1
ATOM 721 C C . TRP A 1 98 ? -7.341 -9.095 5.259 1.00 95.94 98 TRP A C 1
ATOM 723 O O . TRP A 1 98 ? -8.286 -9.300 6.024 1.00 95.94 98 TRP A O 1
ATOM 733 N N . LEU A 1 99 ? -6.123 -9.593 5.492 1.00 96.06 99 LEU A N 1
ATOM 734 C CA . LEU A 1 99 ? -5.798 -10.417 6.655 1.00 96.06 99 LEU A CA 1
ATOM 735 C C . LEU A 1 99 ? -5.936 -9.625 7.960 1.00 96.06 99 LEU A C 1
ATOM 737 O O . LEU A 1 99 ? -6.542 -10.131 8.905 1.00 96.06 99 LEU A O 1
ATOM 741 N N . ILE A 1 100 ? -5.446 -8.380 7.995 1.00 94.06 100 ILE A N 1
ATOM 742 C CA . ILE A 1 100 ? -5.608 -7.454 9.127 1.00 94.06 100 ILE A CA 1
ATOM 743 C C . ILE A 1 100 ? -7.097 -7.208 9.384 1.00 94.06 100 ILE A C 1
ATOM 745 O O . ILE A 1 100 ? -7.567 -7.464 10.492 1.00 94.06 100 ILE A O 1
ATOM 749 N N . ARG A 1 101 ? -7.874 -6.831 8.358 1.00 90.75 101 ARG A N 1
ATOM 750 C CA . ARG A 1 101 ? -9.332 -6.642 8.468 1.00 90.75 101 ARG A CA 1
ATOM 751 C C . ARG A 1 101 ? -10.037 -7.901 8.984 1.00 90.75 101 ARG A C 1
ATOM 753 O O . ARG A 1 101 ? -10.870 -7.811 9.880 1.00 90.75 101 ARG A O 1
ATOM 760 N N . ARG A 1 102 ? -9.692 -9.085 8.465 1.00 89.69 102 ARG A N 1
ATOM 761 C CA . ARG A 1 102 ? -10.279 -10.377 8.874 1.00 89.69 102 ARG A CA 1
ATOM 762 C C . ARG A 1 102 ? -9.824 -10.829 10.267 1.00 89.69 102 ARG A C 1
ATOM 764 O O . ARG A 1 102 ? -10.503 -11.652 10.885 1.00 89.69 102 ARG A O 1
ATOM 771 N N . ARG A 1 103 ? -8.675 -10.357 10.759 1.00 90.00 103 ARG A N 1
ATOM 772 C CA . ARG A 1 103 ? -8.214 -10.589 12.136 1.00 90.00 103 ARG A CA 1
ATOM 773 C C . ARG A 1 103 ? -8.928 -9.648 13.100 1.00 90.00 103 ARG A C 1
ATOM 775 O O . ARG A 1 103 ? -9.470 -10.139 14.080 1.00 90.00 103 ARG A O 1
ATOM 782 N N . LEU A 1 104 ? -9.010 -8.356 12.774 1.00 87.19 104 LEU A N 1
ATOM 783 C CA . LEU A 1 104 ? -9.774 -7.364 13.534 1.00 87.19 104 LEU A CA 1
ATOM 784 C C . LEU A 1 104 ? -11.232 -7.803 13.683 1.00 87.19 104 LEU A C 1
ATOM 786 O O . LEU A 1 104 ? -11.656 -8.029 14.804 1.00 87.19 104 LEU A O 1
ATOM 790 N N . LEU A 1 105 ? -11.941 -8.083 12.583 1.00 84.06 105 LEU A N 1
ATOM 791 C CA . LEU A 1 105 ? -13.337 -8.548 12.629 1.00 84.06 105 LEU A CA 1
ATOM 792 C C . LEU A 1 105 ? -13.536 -9.839 13.441 1.00 84.06 105 LEU A C 1
ATOM 794 O O . LEU A 1 105 ? -14.611 -10.046 13.987 1.00 84.06 105 LEU A O 1
ATOM 798 N N . ARG A 1 106 ? -12.532 -10.722 13.538 1.00 83.88 106 ARG A N 1
ATOM 799 C CA . ARG A 1 106 ? -12.619 -11.915 14.401 1.00 83.88 106 ARG A CA 1
ATOM 800 C C . ARG A 1 106 ? -12.378 -11.601 15.877 1.00 83.88 106 ARG A C 1
ATOM 802 O O . ARG A 1 106 ? -13.000 -12.234 16.717 1.00 83.88 106 ARG A O 1
ATOM 809 N N . LEU A 1 107 ? -11.505 -10.643 16.184 1.00 80.50 107 LEU A N 1
ATOM 810 C CA . LEU A 1 107 ? -11.243 -10.184 17.551 1.00 80.50 107 LEU A CA 1
ATOM 811 C C . LEU A 1 107 ? -12.372 -9.288 18.087 1.00 80.50 107 LEU A C 1
ATOM 813 O O . LEU A 1 107 ? -12.677 -9.347 19.270 1.00 80.50 107 LEU A O 1
ATOM 817 N N . THR A 1 108 ? -13.023 -8.504 17.224 1.00 80.38 108 THR A N 1
ATOM 818 C CA . THR A 1 108 ? -14.128 -7.593 17.574 1.00 80.38 108 THR A CA 1
ATOM 819 C C . THR A 1 108 ? -15.512 -8.245 17.467 1.00 80.38 108 THR A C 1
ATOM 821 O O . THR A 1 108 ? -16.523 -7.548 17.470 1.00 80.38 108 THR A O 1
ATOM 824 N N . GLY A 1 109 ? -15.590 -9.574 17.320 1.00 75.25 109 GLY A N 1
ATOM 825 C CA . GLY A 1 109 ? -16.865 -10.303 17.227 1.00 75.25 109 GLY A CA 1
ATOM 826 C C . GLY A 1 109 ? -17.721 -9.962 15.997 1.00 75.25 109 GLY A C 1
ATOM 827 O O . GLY A 1 109 ? -18.914 -10.245 15.984 1.00 75.25 109 GLY A O 1
ATOM 828 N N . GLY A 1 110 ? -17.129 -9.354 14.967 1.00 67.75 110 GLY A N 1
ATOM 829 C CA . GLY A 1 110 ? -17.804 -8.865 13.764 1.00 67.75 110 GLY A CA 1
ATOM 830 C C . GLY A 1 110 ? -18.105 -7.364 13.769 1.00 67.75 110 GLY A C 1
ATOM 831 O O . GLY A 1 110 ? -18.431 -6.837 12.708 1.00 67.75 110 GLY A O 1
ATOM 832 N N . LEU A 1 111 ? -17.939 -6.675 14.905 1.00 65.38 111 LEU A N 1
ATOM 833 C CA . LEU A 1 111 ? -18.223 -5.244 15.032 1.00 65.38 111 LEU A CA 1
ATOM 834 C C . LEU A 1 111 ? -17.262 -4.401 14.186 1.00 65.38 111 LEU A C 1
ATOM 836 O O . LEU A 1 111 ? -16.035 -4.573 14.237 1.00 65.38 111 LEU A O 1
ATOM 840 N N . ALA A 1 112 ? -17.828 -3.462 13.433 1.00 66.38 112 ALA A N 1
ATOM 841 C CA . ALA A 1 112 ? -17.099 -2.439 12.700 1.00 66.38 112 ALA A CA 1
ATOM 842 C C . ALA A 1 112 ? -16.563 -1.344 13.654 1.00 66.38 112 ALA A C 1
ATOM 844 O O . ALA A 1 112 ? -17.132 -1.117 14.723 1.00 66.38 112 ALA A O 1
ATOM 845 N N . PRO A 1 113 ? -15.511 -0.589 13.271 1.00 61.00 113 PRO A N 1
ATOM 846 C CA . PRO A 1 113 ? -14.916 0.436 14.140 1.00 61.00 113 PRO A CA 1
ATOM 847 C C . PRO A 1 113 ? -15.887 1.522 14.634 1.00 61.00 113 PRO A C 1
ATOM 849 O O . PRO A 1 113 ? -15.691 2.065 15.717 1.00 61.00 113 PRO A O 1
ATOM 852 N N . GLY A 1 114 ? -16.939 1.834 13.868 1.00 61.25 114 GLY A N 1
ATOM 853 C CA . GLY A 1 114 ? -17.984 2.771 14.296 1.00 61.25 114 GLY A CA 1
ATOM 854 C C . GLY A 1 114 ? -18.914 2.201 15.373 1.00 61.25 114 GLY A C 1
ATOM 855 O O . GLY A 1 114 ? -19.320 2.926 16.273 1.00 61.25 114 GLY A O 1
ATOM 856 N N . GLU A 1 115 ? -19.206 0.901 15.324 1.00 60.03 115 GLU A N 1
ATOM 857 C CA . GLU A 1 115 ? -20.095 0.219 16.276 1.00 60.03 115 GLU A CA 1
ATOM 858 C C . GLU A 1 115 ? -19.406 0.031 17.634 1.00 60.03 115 GLU A C 1
ATOM 860 O O . GLU A 1 115 ? -20.028 0.220 18.676 1.00 60.03 115 GLU A O 1
ATOM 865 N N . LEU A 1 116 ? -18.092 -0.231 17.625 1.00 60.09 116 LEU A N 1
ATOM 866 C CA . LEU A 1 116 ? -17.257 -0.207 18.831 1.00 60.09 116 LEU A CA 1
ATOM 867 C C . LEU A 1 116 ? -17.296 1.152 19.537 1.00 60.09 116 LEU A C 1
ATOM 869 O O . LEU A 1 116 ? -17.361 1.191 20.761 1.00 60.09 116 LEU A O 1
ATOM 873 N N . ARG A 1 117 ? -17.290 2.257 18.780 1.00 56.78 117 ARG A N 1
ATOM 874 C CA . ARG A 1 117 ? -17.336 3.605 19.359 1.00 56.78 117 ARG A CA 1
ATOM 875 C C . ARG A 1 117 ? -18.678 3.889 20.032 1.00 56.78 117 ARG A C 1
ATOM 877 O O . ARG A 1 117 ? -18.684 4.343 21.164 1.00 56.78 117 ARG A O 1
ATOM 884 N N . VAL A 1 118 ? -19.792 3.506 19.403 1.00 60.38 118 VAL A N 1
ATOM 885 C CA . VAL A 1 118 ? -21.135 3.626 20.007 1.00 60.38 118 VAL A CA 1
ATOM 886 C C . VAL A 1 118 ? -21.281 2.755 21.262 1.00 60.38 118 VAL A C 1
ATOM 888 O O . VAL A 1 118 ? -21.910 3.183 22.226 1.00 60.38 118 VAL A O 1
ATOM 891 N N . MET A 1 119 ? -20.681 1.558 21.296 1.00 59.28 119 MET A N 1
ATOM 892 C CA . MET A 1 119 ? -20.648 0.733 22.514 1.00 59.28 119 MET A CA 1
ATOM 893 C C . MET A 1 119 ? -19.827 1.376 23.640 1.00 59.28 119 MET A C 1
ATOM 895 O O . MET A 1 119 ? -20.253 1.320 24.792 1.00 59.28 119 MET A O 1
ATOM 899 N N . TYR A 1 120 ? -18.697 2.014 23.318 1.00 53.88 120 TYR A N 1
ATOM 900 C CA . TYR A 1 120 ? -17.873 2.735 24.295 1.00 53.88 120 TYR A CA 1
ATOM 901 C C . TYR A 1 120 ? -18.596 3.977 24.840 1.00 53.88 120 TYR A C 1
ATOM 903 O O . TYR A 1 120 ? -18.746 4.117 26.053 1.00 53.88 120 TYR A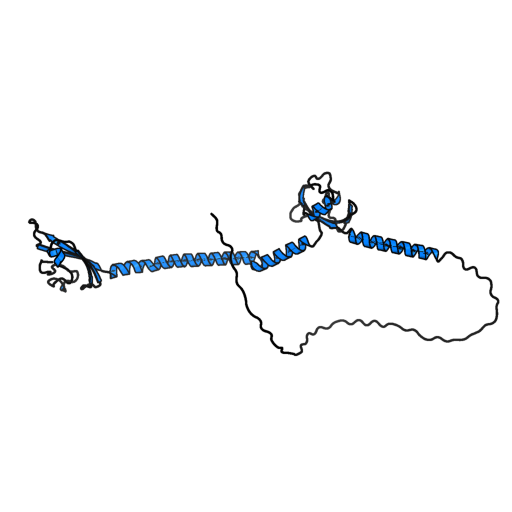 O 1
ATOM 911 N N . ASP A 1 121 ? -19.156 4.800 23.947 1.00 55.81 121 ASP A N 1
ATOM 912 C CA . ASP A 1 121 ? -19.926 6.004 24.287 1.00 55.81 121 ASP A CA 1
ATOM 913 C C . ASP A 1 121 ? -21.198 5.667 25.109 1.00 55.81 121 ASP A C 1
ATOM 915 O O . ASP A 1 121 ? -21.689 6.493 25.879 1.00 55.81 121 ASP A O 1
ATOM 919 N N . HIS A 1 122 ? -21.738 4.444 24.992 1.00 50.56 122 HIS A N 1
ATOM 920 C CA . HIS A 1 122 ? -22.804 3.936 25.868 1.00 50.56 122 HIS A CA 1
ATOM 921 C C . HIS A 1 122 ? -22.311 3.389 27.217 1.00 50.56 122 HIS A C 1
ATOM 923 O O . HIS A 1 122 ? -23.076 3.432 28.179 1.00 50.56 122 HIS A O 1
ATOM 929 N N . HIS A 1 123 ? -21.081 2.880 27.328 1.00 47.72 123 HIS A N 1
ATOM 930 C CA . HIS A 1 123 ? -20.561 2.380 28.607 1.00 47.72 123 HIS A CA 1
ATOM 931 C C . HIS A 1 123 ? -20.122 3.504 29.548 1.00 47.72 123 HIS A C 1
ATOM 933 O O . HIS A 1 123 ? -20.449 3.437 30.734 1.00 47.72 123 HIS A O 1
ATOM 939 N N . ASP A 1 124 ? -19.489 4.566 29.035 1.00 48.09 124 ASP A N 1
ATOM 940 C CA . ASP A 1 124 ? -19.131 5.728 29.862 1.00 48.09 124 ASP A CA 1
ATOM 941 C C . ASP A 1 124 ? -20.376 6.376 30.482 1.00 48.09 124 ASP A C 1
ATOM 943 O O . ASP A 1 124 ? -20.412 6.626 31.687 1.00 48.09 124 ASP A O 1
ATOM 947 N N . ALA A 1 125 ? -21.440 6.578 29.697 1.00 50.38 125 ALA A N 1
ATOM 948 C CA . ALA A 1 125 ? -22.678 7.174 30.197 1.00 50.38 125 ALA A CA 1
ATOM 949 C C . ALA A 1 125 ? -23.378 6.311 31.265 1.00 50.38 125 ALA A C 1
ATOM 951 O O . ALA A 1 125 ? -23.954 6.857 32.205 1.00 50.38 125 ALA A O 1
ATOM 952 N N . VAL A 1 126 ? -23.325 4.977 31.156 1.00 54.38 126 VAL A N 1
ATOM 953 C CA . VAL A 1 126 ? -23.928 4.084 32.160 1.00 54.38 126 VAL A CA 1
ATOM 954 C C . VAL A 1 126 ? -23.116 4.105 33.453 1.00 54.38 126 VAL A C 1
ATOM 956 O O . VAL A 1 126 ? -23.700 4.354 34.508 1.00 54.38 126 VAL A O 1
ATOM 959 N N . LEU A 1 127 ? -21.791 3.936 33.383 1.00 52.28 127 LEU A N 1
ATOM 960 C CA . LEU A 1 127 ? -20.921 3.915 34.566 1.00 52.28 127 LEU A CA 1
ATOM 961 C C . LEU A 1 127 ? -20.906 5.253 35.324 1.00 52.28 127 LEU A C 1
ATOM 963 O O . LEU A 1 127 ? -20.866 5.240 36.549 1.00 52.28 127 LEU A O 1
ATOM 967 N N . HIS A 1 128 ? -21.037 6.392 34.635 1.00 48.16 128 HIS A N 1
ATOM 968 C CA . HIS A 1 128 ? -21.168 7.706 35.283 1.00 48.16 128 HIS A CA 1
ATOM 969 C C . HIS A 1 128 ? -22.601 8.038 35.753 1.00 48.16 128 HIS A C 1
ATOM 971 O O . HIS A 1 128 ? -22.793 9.008 36.484 1.00 48.16 128 HIS A O 1
ATOM 977 N N . SER A 1 129 ? -23.621 7.268 35.349 1.00 49.22 129 SER A N 1
ATOM 978 C CA . SER A 1 129 ? -25.013 7.465 35.804 1.00 49.22 129 SER A CA 1
ATOM 979 C C . SER A 1 129 ? -25.375 6.661 37.056 1.00 49.22 129 SER A C 1
ATOM 981 O O . SER A 1 129 ? -26.348 6.984 37.742 1.00 49.22 129 SER A O 1
ATOM 983 N N . VAL A 1 130 ? -24.605 5.616 37.364 1.00 55.97 130 VAL A N 1
ATOM 984 C CA . VAL A 1 130 ? -24.810 4.776 38.543 1.00 55.97 130 VAL A CA 1
ATOM 985 C C . VAL A 1 130 ? -23.918 5.286 39.677 1.00 55.97 130 VAL A C 1
ATOM 987 O O . VAL A 1 130 ? -22.698 5.245 39.577 1.00 55.97 130 VAL A O 1
ATOM 990 N N . LYS A 1 131 ? -24.538 5.739 40.776 1.00 66.56 131 LYS A N 1
ATOM 991 C CA . LYS A 1 131 ? -23.874 6.141 42.034 1.00 66.56 131 LYS A CA 1
ATOM 992 C C . LYS A 1 131 ? -23.309 4.922 42.795 1.00 66.56 131 LYS A C 1
ATOM 994 O O . LYS A 1 131 ? -23.756 4.603 43.899 1.00 66.56 131 LYS A O 1
ATOM 999 N N . GLU A 1 132 ? -22.403 4.183 42.158 1.00 81.81 132 GLU A N 1
ATOM 1000 C CA . GLU A 1 132 ? -21.710 3.026 42.727 1.00 81.81 132 GLU A CA 1
ATOM 1001 C C . GLU A 1 132 ? -20.205 3.273 42.803 1.00 81.81 132 GLU A C 1
ATOM 1003 O O . GLU A 1 132 ? -19.516 3.449 41.796 1.00 81.81 132 GLU A O 1
ATOM 1008 N N . GLY A 1 133 ? -19.687 3.243 44.027 1.00 85.62 133 GLY A N 1
ATOM 1009 C CA . GLY A 1 133 ? -18.261 3.173 44.272 1.00 85.62 133 GLY A CA 1
ATOM 1010 C C . GLY A 1 133 ? -17.737 1.785 43.923 1.00 85.62 133 GLY A C 1
ATOM 1011 O O . GLY A 1 133 ? -18.266 0.787 44.405 1.00 85.62 133 GLY A O 1
ATOM 1012 N N . LEU A 1 134 ? -16.684 1.730 43.109 1.00 87.69 134 LEU A N 1
ATOM 1013 C CA . LEU A 1 134 ? -15.931 0.518 42.804 1.00 87.69 134 LEU A CA 1
ATOM 1014 C C . LEU A 1 134 ? -14.549 0.596 43.461 1.00 87.69 134 LEU A C 1
ATOM 1016 O O . LEU A 1 134 ? -13.806 1.548 43.206 1.00 87.69 134 LEU A O 1
ATOM 1020 N N . VAL A 1 135 ? -14.204 -0.424 44.246 1.00 87.44 135 VAL A N 1
ATOM 1021 C CA . VAL A 1 135 ? -12.863 -0.640 44.804 1.00 87.44 135 VAL A CA 1
ATOM 1022 C C . VAL A 1 135 ? -12.383 -2.029 44.387 1.00 87.44 135 VAL A C 1
ATOM 1024 O O . VAL A 1 135 ? -13.122 -3.006 44.499 1.00 87.44 135 VAL A O 1
ATOM 1027 N N . VAL A 1 136 ? -11.151 -2.130 43.902 1.00 88.19 136 VAL A N 1
ATOM 1028 C CA . VAL A 1 136 ? -10.469 -3.399 43.632 1.00 88.19 136 VAL A CA 1
ATOM 1029 C C . VAL A 1 136 ? -9.287 -3.497 44.579 1.00 88.19 136 VAL A C 1
ATOM 1031 O O . VAL A 1 136 ? -8.437 -2.608 44.597 1.00 88.19 136 VAL A O 1
ATOM 1034 N N . ILE A 1 137 ? -9.250 -4.578 45.347 1.00 86.19 137 ILE A N 1
ATOM 1035 C CA . ILE A 1 137 ? -8.196 -4.898 46.307 1.00 86.19 137 ILE A CA 1
ATOM 1036 C C . ILE A 1 137 ? -7.401 -6.080 45.741 1.00 86.19 137 ILE A C 1
ATOM 1038 O O . ILE A 1 137 ? -7.999 -7.016 45.210 1.00 86.19 137 ILE A O 1
ATOM 1042 N N . ASP A 1 138 ? -6.076 -6.036 45.817 1.00 86.44 138 ASP A N 1
ATOM 1043 C CA . ASP A 1 138 ? -5.150 -7.031 45.267 1.00 86.44 138 ASP A CA 1
ATOM 1044 C C . ASP A 1 138 ? -4.095 -7.355 46.332 1.00 86.44 138 ASP A C 1
ATOM 1046 O O . ASP A 1 138 ? -3.355 -6.470 46.748 1.00 86.44 138 ASP A O 1
ATOM 1050 N N . ASP A 1 139 ? -4.090 -8.590 46.842 1.00 82.06 139 ASP A N 1
ATOM 1051 C CA . ASP A 1 139 ? -3.229 -9.044 47.955 1.00 82.06 139 ASP A CA 1
ATOM 1052 C C . ASP A 1 139 ? -3.243 -8.139 49.212 1.00 82.06 139 ASP A C 1
ATOM 1054 O O . ASP A 1 139 ? -2.296 -8.110 49.995 1.00 82.06 139 ASP A O 1
ATOM 1058 N N . GLY A 1 140 ? -4.360 -7.437 49.435 1.00 76.06 140 GLY A N 1
ATOM 1059 C CA . GLY A 1 140 ? -4.571 -6.515 50.555 1.00 76.06 140 GLY A CA 1
ATOM 1060 C C . GLY A 1 140 ? -4.407 -5.033 50.206 1.00 76.06 140 GLY A C 1
ATOM 1061 O O . GLY A 1 140 ? -4.851 -4.204 50.985 1.00 76.06 140 GLY A O 1
ATOM 1062 N N . GLU A 1 141 ? -3.869 -4.689 49.035 1.00 81.06 141 GLU A N 1
ATOM 1063 C CA . GLU A 1 141 ? -3.629 -3.303 48.599 1.00 81.06 141 GLU A CA 1
ATOM 1064 C C . GLU A 1 141 ? -4.734 -2.779 47.666 1.00 81.06 141 GLU A C 1
ATOM 1066 O O . GLU A 1 141 ? -5.305 -3.539 46.880 1.00 81.06 141 GLU A O 1
ATOM 1071 N N . ILE A 1 142 ? -5.028 -1.472 47.684 1.00 82.50 142 ILE A N 1
ATOM 1072 C CA . ILE A 1 142 ? -5.994 -0.871 46.743 1.00 82.50 142 ILE A CA 1
ATOM 1073 C C . ILE A 1 142 ? -5.365 -0.776 45.343 1.00 82.50 142 ILE A C 1
ATOM 1075 O O . ILE A 1 142 ? -4.606 0.142 45.038 1.00 82.50 142 ILE A O 1
ATOM 1079 N N . ALA A 1 143 ? -5.747 -1.683 44.446 1.00 85.44 143 ALA A N 1
ATOM 1080 C CA . ALA A 1 143 ? -5.316 -1.666 43.048 1.00 85.44 143 ALA A CA 1
ATOM 1081 C C . ALA A 1 143 ? -6.104 -0.667 42.179 1.00 85.44 143 ALA A C 1
ATOM 1083 O O . ALA A 1 143 ? -5.577 -0.154 41.190 1.00 85.44 143 ALA A O 1
ATOM 1084 N N . LEU A 1 144 ? -7.374 -0.403 42.512 1.00 85.00 144 LEU A N 1
ATOM 1085 C CA . LEU A 1 144 ? -8.213 0.579 41.817 1.00 85.00 144 LEU A CA 1
ATOM 1086 C C . LEU A 1 144 ? -9.298 1.119 42.751 1.00 85.00 144 LEU A C 1
ATOM 1088 O O . LEU A 1 144 ? -9.948 0.355 43.456 1.00 85.00 144 LEU A O 1
ATOM 1092 N N . CYS A 1 145 ? -9.547 2.426 42.705 1.00 84.38 145 CYS A N 1
ATOM 1093 C CA . CYS A 1 145 ? -10.648 3.078 43.409 1.00 84.38 145 CYS A CA 1
ATOM 1094 C C . CYS A 1 145 ? -11.255 4.147 42.491 1.00 84.38 145 CYS A C 1
ATOM 1096 O O . CYS A 1 145 ? -10.542 5.045 42.039 1.00 84.38 145 CYS A O 1
ATOM 1098 N N . ASN A 1 146 ? -12.545 4.020 42.166 1.00 83.19 146 ASN A N 1
ATOM 1099 C CA . ASN A 1 146 ? -13.266 5.010 41.359 1.00 83.19 146 ASN A CA 1
ATOM 1100 C C . ASN A 1 146 ? -13.555 6.279 42.184 1.00 83.19 146 ASN A C 1
ATOM 1102 O O . ASN A 1 146 ? -13.684 6.212 43.407 1.00 83.19 146 ASN A O 1
ATOM 1106 N N . ASP A 1 147 ? -13.748 7.425 41.534 1.00 80.88 147 ASP A N 1
ATOM 1107 C CA . ASP A 1 147 ? -14.018 8.698 42.215 1.00 80.88 147 ASP A CA 1
ATOM 1108 C C . ASP A 1 147 ? -15.309 8.662 43.050 1.00 80.88 147 ASP A C 1
ATOM 1110 O O . ASP A 1 147 ? -15.367 9.257 44.123 1.00 80.88 147 ASP A O 1
ATOM 1114 N N . GLU A 1 148 ? -16.314 7.880 42.641 1.00 82.12 148 GLU A N 1
ATOM 1115 C CA . GLU A 1 148 ? -17.512 7.640 43.458 1.00 82.12 148 GLU A CA 1
ATOM 1116 C C . GLU A 1 148 ? -17.210 6.786 44.705 1.00 82.12 148 GLU A C 1
ATOM 1118 O O . GLU A 1 148 ? -17.797 7.018 45.757 1.00 82.12 148 GLU A O 1
ATOM 1123 N N . ALA A 1 149 ? -16.253 5.849 44.648 1.00 83.25 149 ALA A N 1
ATOM 1124 C CA . ALA A 1 149 ? -15.807 5.129 45.846 1.00 83.25 149 ALA A CA 1
ATOM 1125 C C . ALA A 1 149 ? -15.041 6.062 46.786 1.00 83.25 149 ALA A C 1
ATOM 1127 O O . ALA A 1 149 ? -15.330 6.077 47.979 1.00 83.25 149 ALA A O 1
ATOM 1128 N N . ARG A 1 150 ? -14.151 6.911 46.253 1.00 82.06 150 ARG A N 1
ATOM 1129 C CA . ARG A 1 150 ? -13.496 7.971 47.035 1.00 82.06 150 ARG A CA 1
ATOM 1130 C C . ARG A 1 150 ? -14.526 8.883 47.704 1.00 82.06 150 ARG A C 1
ATOM 1132 O O . ARG A 1 150 ? -14.437 9.106 48.904 1.00 82.06 150 ARG A O 1
ATOM 1139 N N . ARG A 1 151 ? -15.551 9.336 46.973 1.00 79.25 151 ARG A N 1
ATOM 1140 C CA . ARG A 1 151 ? -16.639 10.182 47.501 1.00 79.25 151 ARG A CA 1
ATOM 1141 C C . ARG A 1 151 ? -17.472 9.495 48.593 1.00 79.25 151 ARG A C 1
ATOM 1143 O O . ARG A 1 151 ? -18.016 10.174 49.462 1.00 79.25 151 ARG A O 1
ATOM 1150 N N . LEU A 1 152 ? -17.624 8.173 48.528 1.00 81.06 152 LEU A N 1
ATOM 1151 C CA . LEU A 1 152 ? -18.371 7.394 49.521 1.00 81.06 152 LEU A CA 1
ATOM 1152 C C . LEU A 1 152 ? -17.531 7.015 50.749 1.00 81.06 152 LEU A C 1
ATOM 1154 O O . LEU A 1 152 ? -18.115 6.861 51.815 1.00 81.06 152 LEU A O 1
ATOM 1158 N N . LEU A 1 153 ? -16.205 6.895 50.611 1.00 78.38 153 LEU A N 1
ATOM 1159 C CA . LEU A 1 153 ? -15.282 6.483 51.679 1.00 78.38 153 LEU A CA 1
ATOM 1160 C C . LEU A 1 153 ? -14.615 7.663 52.408 1.00 78.38 153 LEU A C 1
ATOM 1162 O O . LEU A 1 153 ? -14.501 7.642 53.626 1.00 78.38 153 LEU A O 1
ATOM 1166 N N . ALA A 1 154 ? -14.210 8.717 51.693 1.00 70.56 154 ALA A N 1
ATOM 1167 C CA . ALA A 1 154 ? -13.538 9.889 52.274 1.00 70.56 154 ALA A CA 1
ATOM 1168 C C . ALA A 1 154 ? -14.502 10.905 52.926 1.00 70.56 154 ALA A C 1
ATOM 1170 O O . ALA A 1 154 ? -14.067 11.920 53.483 1.00 70.56 154 ALA A O 1
ATOM 1171 N N . GLY A 1 155 ? -15.814 10.666 52.826 1.00 62.59 155 GLY A N 1
ATOM 1172 C CA . GLY A 1 155 ? -16.844 11.554 53.356 1.00 62.59 155 GLY A CA 1
ATOM 1173 C C . GLY A 1 155 ? -16.848 12.947 52.722 1.00 62.59 155 GLY A C 1
ATOM 1174 O O . GLY A 1 155 ? -16.483 13.139 51.564 1.00 62.59 155 GLY A O 1
ATOM 1175 N N . GLU A 1 156 ? -17.262 13.946 53.504 1.00 49.41 156 GLU A N 1
ATOM 1176 C CA . GLU A 1 156 ? -17.176 15.366 53.115 1.00 49.41 156 GLU A CA 1
ATOM 1177 C C . GLU A 1 156 ? -15.771 15.963 53.338 1.00 49.41 156 GLU A C 1
ATOM 1179 O O . GLU A 1 156 ? -15.515 17.103 52.956 1.00 49.41 156 GLU A O 1
ATOM 1184 N N . SER A 1 157 ? -14.852 15.195 53.936 1.00 46.97 157 SER A N 1
ATOM 1185 C CA . SER A 1 157 ? -13.538 15.665 54.394 1.00 46.97 157 SER A CA 1
ATOM 1186 C C . SER A 1 157 ? -12.442 15.626 53.324 1.00 46.97 157 SER A C 1
ATOM 1188 O O . SER A 1 157 ? -11.384 16.216 53.529 1.00 46.97 157 SER A O 1
ATOM 1190 N N . GLY A 1 158 ? -12.667 14.943 52.195 1.00 49.16 158 GLY A N 1
ATOM 1191 C CA . GLY A 1 158 ? -11.739 14.935 51.054 1.00 49.16 158 GLY A CA 1
ATOM 1192 C C . GLY A 1 158 ? -10.359 14.327 51.340 1.00 49.16 158 GLY A C 1
ATOM 1193 O O . GLY A 1 158 ? -9.392 14.698 50.678 1.00 49.16 158 GLY A O 1
ATOM 1194 N N . GLY A 1 159 ? -10.261 13.432 52.329 1.00 52.56 159 GLY A N 1
ATOM 1195 C CA . GLY A 1 159 ? -9.028 12.709 52.647 1.00 52.56 159 GLY A CA 1
ATOM 1196 C C . GLY A 1 159 ? -8.601 11.766 51.519 1.00 52.56 159 GLY A C 1
ATOM 1197 O O . GLY A 1 159 ? -9.443 11.206 50.814 1.00 52.56 159 GLY A O 1
ATOM 1198 N N . ASP A 1 160 ? -7.291 11.593 51.348 1.00 54.34 160 ASP A N 1
ATOM 1199 C CA . ASP A 1 160 ? -6.750 10.656 50.365 1.00 54.34 160 ASP A CA 1
ATOM 1200 C C . ASP A 1 160 ? -6.933 9.216 50.868 1.00 54.34 160 ASP A C 1
ATOM 1202 O O . ASP A 1 160 ? -6.541 8.885 51.987 1.00 54.34 160 ASP A O 1
ATOM 1206 N N . VAL A 1 161 ? -7.553 8.357 50.056 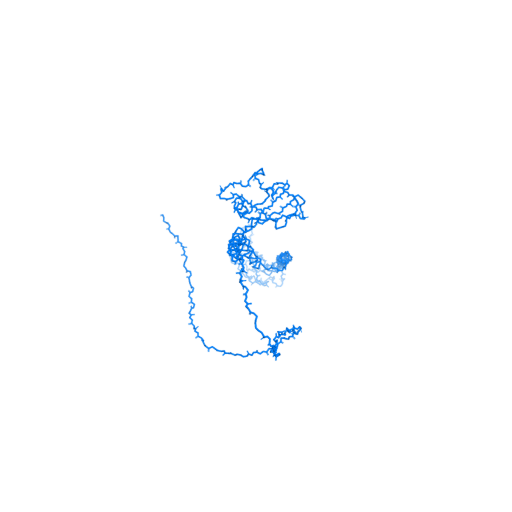1.00 58.19 161 VAL A N 1
ATOM 1207 C CA . VAL A 1 161 ? -7.865 6.962 50.420 1.00 58.19 161 VAL A CA 1
ATOM 1208 C C . VAL A 1 161 ? -6.624 6.107 50.147 1.00 58.19 161 VAL A C 1
ATOM 1210 O O . VAL A 1 161 ? -6.592 5.334 49.189 1.00 58.19 161 VAL A O 1
ATOM 1213 N N . GLY A 1 162 ? -5.571 6.347 50.933 1.00 50.81 162 GLY A N 1
ATOM 1214 C CA . GLY A 1 162 ? -4.212 5.869 50.659 1.00 50.81 162 GLY A CA 1
ATOM 1215 C C . GLY A 1 162 ? -3.591 4.940 51.704 1.00 50.81 162 GLY A C 1
ATOM 1216 O O . GLY A 1 162 ? -2.539 4.376 51.421 1.00 50.81 162 GLY A O 1
ATOM 1217 N N . GLU A 1 163 ? -4.197 4.764 52.882 1.00 54.12 163 GLU A N 1
ATOM 1218 C CA . GLU A 1 163 ? -3.611 3.974 53.975 1.00 54.12 163 GLU A CA 1
ATOM 1219 C C . GLU A 1 163 ? -4.636 2.985 54.555 1.00 54.12 163 GLU A C 1
ATOM 1221 O O . GLU A 1 163 ? -5.762 3.350 54.892 1.00 54.12 163 GLU A O 1
ATOM 1226 N N . LEU A 1 164 ? -4.246 1.708 54.623 1.00 52.88 164 LEU A N 1
ATOM 1227 C CA . LEU A 1 164 ? -5.126 0.572 54.933 1.00 52.88 164 LEU A CA 1
ATOM 1228 C C . LEU A 1 164 ? -5.683 0.566 56.365 1.00 52.88 164 LEU A C 1
ATOM 1230 O O . LEU A 1 164 ? -6.736 -0.025 56.600 1.00 52.88 164 LEU A O 1
ATOM 1234 N N . ASP A 1 165 ? -5.002 1.228 57.302 1.00 52.34 165 ASP A N 1
ATOM 1235 C CA . ASP A 1 165 ? -5.320 1.196 58.738 1.00 52.34 165 ASP A CA 1
ATOM 1236 C C . ASP A 1 165 ? -6.592 1.981 59.128 1.00 52.34 165 ASP A C 1
ATOM 1238 O O . ASP A 1 165 ? -7.149 1.720 60.193 1.00 52.34 165 ASP A O 1
ATOM 1242 N N . ASP A 1 166 ? -7.086 2.897 58.281 1.00 61.84 166 ASP A N 1
ATOM 1243 C CA . ASP A 1 166 ? -8.340 3.655 58.508 1.00 61.84 166 ASP A CA 1
ATOM 1244 C C . ASP A 1 166 ? -9.466 3.237 57.535 1.00 61.84 166 ASP A C 1
ATOM 1246 O O . ASP A 1 166 ? -10.475 3.924 57.362 1.00 61.84 166 ASP A O 1
ATOM 1250 N N . MET A 1 167 ? -9.310 2.093 56.855 1.00 69.19 167 MET A N 1
ATOM 1251 C CA . MET A 1 167 ? -10.339 1.572 55.955 1.00 69.19 167 MET A CA 1
ATOM 1252 C C . MET A 1 167 ? -11.443 0.835 56.732 1.00 69.19 167 MET A C 1
ATOM 1254 O O . MET A 1 167 ? -11.148 0.000 57.590 1.00 69.19 167 MET A O 1
ATOM 1258 N N . PRO A 1 168 ? -12.732 1.054 56.408 1.00 72.81 168 PRO A N 1
ATOM 1259 C CA . PRO A 1 168 ? -13.820 0.373 57.096 1.00 72.81 168 PRO A CA 1
ATOM 1260 C C . PRO A 1 168 ? -13.760 -1.150 56.897 1.00 72.81 168 PRO A C 1
ATOM 1262 O O . PRO A 1 168 ? -13.452 -1.649 55.815 1.00 72.81 168 PRO A O 1
ATOM 1265 N N . GLU A 1 169 ? -14.140 -1.900 57.937 1.00 72.62 169 GLU A N 1
ATOM 1266 C CA . GLU A 1 169 ? -14.029 -3.370 58.043 1.00 72.62 169 GLU A CA 1
ATOM 1267 C C . GLU A 1 169 ? -14.643 -4.140 56.849 1.00 72.62 169 GLU A C 1
ATOM 1269 O O . GLU A 1 169 ? -14.197 -5.230 56.481 1.00 72.62 169 GLU A O 1
ATOM 1274 N N . PHE A 1 170 ? -15.625 -3.545 56.161 1.00 74.31 170 PHE A N 1
ATOM 1275 C CA . PHE A 1 170 ? -16.215 -4.096 54.938 1.00 74.31 170 PHE A CA 1
ATOM 1276 C C . PHE A 1 170 ? -15.273 -4.117 53.720 1.00 74.31 170 PHE A C 1
ATOM 1278 O O . PHE A 1 170 ? -15.612 -4.723 52.700 1.00 74.31 170 PHE A O 1
ATOM 1285 N N . LEU A 1 171 ? -14.067 -3.561 53.823 1.00 74.69 171 LEU A N 1
ATOM 1286 C CA . LEU A 1 171 ? -13.011 -3.638 52.809 1.00 74.69 171 LEU A CA 1
ATOM 1287 C C . LEU A 1 171 ? -11.916 -4.657 53.172 1.00 74.69 171 LEU A C 1
ATOM 1289 O O . LEU A 1 171 ? -11.378 -5.299 52.279 1.00 74.69 171 LEU A O 1
ATOM 1293 N N . LEU A 1 172 ? -11.668 -4.902 54.462 1.00 73.56 172 LEU A N 1
ATOM 1294 C CA . LEU A 1 172 ? -10.515 -5.669 54.971 1.00 73.56 172 LEU A CA 1
ATOM 1295 C C . LEU A 1 172 ? -10.674 -7.208 54.967 1.00 73.56 172 LEU A C 1
ATOM 1297 O O . LEU A 1 172 ? -9.857 -7.920 55.546 1.00 73.56 172 LEU A O 1
ATOM 1301 N N . GLY A 1 173 ? -11.730 -7.749 54.353 1.00 71.88 173 GLY A N 1
ATOM 1302 C CA . GLY A 1 173 ? -12.021 -9.189 54.352 1.00 71.88 173 GLY A CA 1
ATOM 1303 C C . GLY A 1 173 ? -12.030 -9.810 52.957 1.00 71.88 173 GLY A C 1
ATOM 1304 O O . GLY A 1 173 ? -12.325 -9.142 51.973 1.00 71.88 173 GLY A O 1
ATOM 1305 N N . THR A 1 174 ? -11.774 -11.115 52.880 1.00 68.94 174 THR A N 1
ATOM 1306 C CA . THR A 1 174 ? -11.773 -11.902 51.629 1.00 68.94 174 THR A CA 1
ATOM 1307 C C . THR A 1 174 ? -13.076 -12.671 51.378 1.00 68.94 174 THR A C 1
ATOM 1309 O O . THR A 1 174 ? -13.355 -13.054 50.244 1.00 68.94 174 THR A O 1
ATOM 1312 N N . GLU A 1 175 ? -13.898 -12.879 52.411 1.00 78.88 175 GLU A N 1
ATOM 1313 C CA . GLU A 1 175 ? -15.183 -13.584 52.303 1.00 78.88 175 GLU A CA 1
ATOM 1314 C C . GLU A 1 175 ? -16.223 -12.768 51.515 1.00 78.88 175 GLU A C 1
ATOM 1316 O O . GLU A 1 175 ? -16.333 -11.556 51.743 1.00 78.88 175 GLU A O 1
ATOM 1321 N N . PRO A 1 176 ? -17.014 -13.395 50.621 1.00 81.88 176 PRO A N 1
ATOM 1322 C CA . PRO A 1 176 ? -17.987 -12.689 49.801 1.00 81.88 176 PRO A CA 1
ATOM 1323 C C . PRO A 1 176 ? -19.128 -12.101 50.641 1.00 81.88 176 PRO A C 1
ATOM 1325 O O . PRO A 1 176 ? -19.697 -12.762 51.510 1.00 81.88 176 PRO A O 1
ATOM 1328 N N . LEU A 1 177 ? -19.499 -10.860 50.331 1.00 85.31 177 LEU A N 1
ATOM 1329 C CA . LEU A 1 177 ? -20.605 -10.132 50.956 1.00 85.31 177 LEU A CA 1
ATOM 1330 C C . LEU A 1 177 ? -21.649 -9.833 49.881 1.00 85.31 177 LEU A C 1
ATOM 1332 O O . LEU A 1 177 ? -21.288 -9.390 48.797 1.00 85.31 177 LEU A O 1
ATOM 1336 N N . THR A 1 178 ? -22.935 -10.016 50.173 1.00 84.44 178 THR A N 1
ATOM 1337 C CA . THR A 1 178 ? -24.015 -9.705 49.222 1.00 84.44 178 THR A CA 1
ATOM 1338 C C . THR A 1 178 ? -25.057 -8.837 49.908 1.00 84.44 178 THR A C 1
ATOM 1340 O O . THR A 1 178 ? -25.656 -9.265 50.891 1.00 84.44 178 THR A O 1
ATOM 1343 N N . ASP A 1 179 ? -25.263 -7.632 49.374 1.00 81.25 179 ASP A N 1
ATOM 1344 C CA . ASP A 1 179 ? -26.237 -6.636 49.834 1.00 81.25 179 ASP A CA 1
ATOM 1345 C C . ASP A 1 179 ? -26.197 -6.346 51.351 1.00 81.25 179 ASP A C 1
ATOM 1347 O O . ASP A 1 179 ? -27.228 -6.138 51.996 1.00 81.25 179 ASP A O 1
ATOM 1351 N N . VAL A 1 180 ? -24.993 -6.314 51.936 1.00 85.50 180 VAL A N 1
ATOM 1352 C CA . VAL A 1 180 ? -24.809 -6.045 53.370 1.00 85.50 180 VAL A CA 1
ATOM 1353 C C . VAL A 1 180 ? -24.897 -4.542 53.627 1.00 85.50 180 VAL A C 1
ATOM 1355 O O . VAL A 1 180 ? -24.255 -3.743 52.947 1.00 85.50 180 VAL A O 1
ATOM 1358 N N . LEU A 1 181 ? -25.709 -4.154 54.611 1.00 84.62 181 LEU A N 1
ATOM 1359 C CA . LEU A 1 181 ? -25.910 -2.759 54.994 1.00 84.62 181 LEU A CA 1
ATOM 1360 C C . LEU A 1 181 ? -24.860 -2.316 56.014 1.00 84.62 181 LEU A C 1
ATOM 1362 O O . LEU A 1 181 ? -24.792 -2.868 57.112 1.00 84.62 181 LEU A O 1
ATOM 1366 N N . TYR A 1 182 ? -24.121 -1.267 55.672 1.00 83.50 182 TYR A N 1
ATOM 1367 C CA . TYR A 1 182 ? -23.218 -0.553 56.567 1.00 83.50 182 TYR A CA 1
ATOM 1368 C C . TYR A 1 182 ? -23.736 0.867 56.793 1.00 83.50 182 TYR A C 1
ATOM 1370 O O . TYR A 1 182 ? -24.261 1.508 55.880 1.00 83.50 182 TYR A O 1
ATOM 1378 N N . VAL A 1 183 ? -23.614 1.353 58.027 1.00 80.38 183 VAL A N 1
ATOM 1379 C CA . VAL A 1 183 ? -23.933 2.738 58.384 1.00 80.38 183 VAL A CA 1
ATOM 1380 C C . VAL A 1 183 ? -22.624 3.424 58.715 1.00 80.38 183 VAL A C 1
ATOM 1382 O O . VAL A 1 183 ? -21.998 3.083 59.714 1.00 80.38 183 VAL A O 1
ATOM 1385 N N . ASP A 1 184 ? -22.223 4.366 57.871 1.00 74.12 184 ASP A N 1
ATOM 1386 C CA . ASP A 1 184 ? -20.969 5.097 58.014 1.00 74.12 184 ASP A CA 1
ATOM 1387 C C . ASP A 1 184 ? -21.182 6.585 57.724 1.00 74.12 184 ASP A C 1
ATOM 1389 O O . ASP A 1 184 ? -21.928 6.943 56.813 1.00 74.12 184 ASP A O 1
ATOM 1393 N N . GLN A 1 185 ? -20.593 7.451 58.550 1.00 70.75 185 GLN A N 1
ATOM 1394 C CA . GLN A 1 185 ? -20.697 8.920 58.476 1.00 70.75 185 GLN A CA 1
ATOM 1395 C C . GLN A 1 185 ? -22.122 9.469 58.212 1.00 70.75 185 GLN A C 1
ATOM 1397 O O . GLN A 1 185 ? -22.316 10.454 57.501 1.00 70.75 185 GLN A O 1
ATOM 1402 N N . GLY A 1 186 ? -23.153 8.822 58.772 1.00 70.31 186 GLY A N 1
ATOM 1403 C CA . GLY A 1 186 ? -24.563 9.203 58.585 1.00 70.31 186 GLY A CA 1
ATOM 1404 C C . GLY A 1 186 ? -25.198 8.757 57.258 1.00 70.31 186 GLY A C 1
ATOM 1405 O O . GLY A 1 186 ? -26.369 9.056 57.017 1.00 70.31 186 GLY A O 1
ATOM 1406 N N . ARG A 1 187 ? -24.467 8.017 56.419 1.00 79.06 187 ARG A N 1
ATOM 1407 C CA . ARG A 1 187 ? -24.952 7.378 55.191 1.00 79.06 187 ARG A CA 1
ATOM 1408 C C . ARG A 1 187 ? -25.342 5.926 55.450 1.00 79.06 187 ARG A C 1
ATOM 1410 O O . ARG A 1 187 ? -24.798 5.268 56.334 1.00 79.06 187 ARG A O 1
ATOM 1417 N N . VAL A 1 188 ? -26.260 5.409 54.636 1.00 83.69 188 VAL A N 1
ATOM 1418 C CA . VAL A 1 188 ? -26.578 3.976 54.571 1.00 83.69 188 VAL A CA 1
ATOM 1419 C C . VAL A 1 188 ? -26.013 3.423 53.270 1.00 83.69 188 VAL A C 1
ATOM 1421 O O . VAL A 1 188 ? -26.519 3.732 52.191 1.00 83.69 188 VAL A O 1
ATOM 1424 N N . LEU A 1 189 ? -24.967 2.612 53.375 1.00 87.19 189 LEU A N 1
ATOM 1425 C CA . LEU A 1 189 ? -24.253 2.014 52.254 1.00 87.19 189 LEU A CA 1
ATOM 1426 C C . LEU A 1 189 ? -24.660 0.544 52.106 1.00 87.19 189 LEU A C 1
ATOM 1428 O O . LEU A 1 189 ? -24.678 -0.204 53.080 1.00 87.19 189 LEU A O 1
ATOM 1432 N N . VAL A 1 190 ? -24.973 0.119 50.884 1.00 86.81 190 VAL A N 1
ATOM 1433 C CA . VAL A 1 190 ? -25.081 -1.302 50.527 1.00 86.81 190 VAL A CA 1
ATOM 1434 C C . VAL A 1 190 ? -23.747 -1.733 49.940 1.00 86.81 190 VAL A C 1
ATOM 1436 O O . VAL A 1 190 ? -23.304 -1.148 48.951 1.00 86.81 190 VAL A O 1
ATOM 1439 N N . VAL A 1 191 ? -23.128 -2.748 50.536 1.00 88.62 191 VAL A N 1
ATOM 1440 C CA . VAL A 1 191 ? -21.825 -3.277 50.133 1.00 88.62 191 VAL A CA 1
ATOM 1441 C C . VAL A 1 191 ? -21.980 -4.699 49.600 1.00 88.62 191 VAL A C 1
ATOM 1443 O O . VAL A 1 191 ? -22.623 -5.552 50.218 1.00 88.62 191 VAL A O 1
ATOM 1446 N N . ASN A 1 192 ? -21.360 -4.955 48.452 1.00 86.94 192 ASN A N 1
ATOM 1447 C CA . ASN A 1 192 ? -21.196 -6.282 47.874 1.00 86.94 192 ASN A CA 1
ATOM 1448 C C . ASN A 1 192 ? -19.703 -6.519 47.604 1.00 86.94 192 ASN A C 1
ATOM 1450 O O . ASN A 1 192 ? -19.004 -5.623 47.135 1.00 86.94 192 ASN A O 1
ATOM 1454 N N . ARG A 1 193 ? -19.207 -7.707 47.947 1.00 89.25 193 ARG A N 1
ATOM 1455 C CA . ARG A 1 193 ? -17.811 -8.120 47.802 1.00 89.25 193 ARG A CA 1
ATOM 1456 C C . ARG A 1 193 ? -17.762 -9.453 47.062 1.00 89.25 193 ARG A C 1
ATOM 1458 O O . ARG A 1 193 ? -18.339 -10.431 47.535 1.00 89.25 193 ARG A O 1
ATOM 1465 N N . ALA A 1 194 ? -17.030 -9.507 45.952 1.00 86.75 194 ALA A N 1
ATOM 1466 C CA . ALA A 1 194 ? -16.885 -10.699 45.121 1.00 86.75 194 ALA A CA 1
ATOM 1467 C C . ALA A 1 194 ? -15.406 -10.979 44.773 1.00 86.75 194 ALA A C 1
ATOM 1469 O O . ALA A 1 194 ? -14.704 -10.066 44.326 1.00 86.75 194 ALA A O 1
ATOM 1470 N N . PRO A 1 195 ? -14.913 -12.224 44.930 1.00 83.25 195 PRO A N 1
ATOM 1471 C CA . PRO A 1 195 ? -13.545 -12.588 44.564 1.00 83.25 195 PRO A CA 1
ATOM 1472 C C . PRO A 1 195 ? -13.360 -12.661 43.040 1.00 83.25 195 PRO A C 1
ATOM 1474 O O . PRO A 1 195 ? -14.259 -13.085 42.304 1.00 83.25 195 PRO A O 1
ATOM 1477 N N . VAL A 1 196 ? -12.171 -12.303 42.552 1.00 82.25 196 VAL A N 1
ATOM 1478 C CA . VAL A 1 196 ? -11.835 -12.350 41.121 1.00 82.25 196 VAL A CA 1
ATOM 1479 C C . VAL A 1 196 ? -11.380 -13.759 40.738 1.00 82.25 196 VAL A C 1
ATOM 1481 O O . VAL A 1 196 ? -10.262 -14.178 41.020 1.00 82.25 196 VAL A O 1
ATOM 1484 N N . SER A 1 197 ? -12.233 -14.505 40.032 1.00 74.25 197 SER A N 1
ATOM 1485 C CA . SER A 1 197 ? -11.975 -15.913 39.675 1.00 74.25 197 SER A CA 1
ATOM 1486 C C . SER A 1 197 ? -10.698 -16.158 38.856 1.00 74.25 197 SER A C 1
ATOM 1488 O O . SER A 1 197 ? -10.162 -17.264 38.878 1.00 74.25 197 SER A O 1
ATOM 1490 N N . THR A 1 198 ? -10.202 -15.151 38.134 1.00 75.81 198 THR A N 1
ATOM 1491 C CA . THR A 1 198 ? -8.973 -15.224 37.327 1.00 75.81 198 THR A CA 1
ATOM 1492 C C . THR A 1 198 ? -7.701 -14.854 38.088 1.00 75.81 198 THR A C 1
ATOM 1494 O O . THR A 1 198 ? -6.613 -15.061 37.547 1.00 75.81 198 THR A O 1
ATOM 1497 N N . ARG A 1 199 ? -7.804 -14.307 39.307 1.00 76.94 199 ARG A N 1
ATOM 1498 C CA . ARG A 1 199 ? -6.655 -13.823 40.077 1.00 76.94 199 ARG A CA 1
ATOM 1499 C C . ARG A 1 199 ? -6.879 -14.054 41.582 1.00 76.94 199 ARG A C 1
ATOM 1501 O O . ARG A 1 199 ? -7.565 -13.262 42.223 1.00 76.94 199 ARG A O 1
ATOM 1508 N N . PRO A 1 200 ? -6.350 -15.161 42.141 1.00 75.94 200 PRO A N 1
ATOM 1509 C CA . PRO A 1 200 ? -6.427 -15.436 43.575 1.00 75.94 200 PRO A CA 1
ATOM 1510 C C . PRO A 1 200 ? -5.828 -14.279 44.379 1.00 75.94 200 PRO A C 1
ATOM 1512 O O . PRO A 1 200 ? -4.825 -13.720 43.954 1.00 75.94 200 PRO A O 1
ATOM 1515 N N . GLY A 1 201 ? -6.445 -13.930 45.509 1.00 77.75 201 GLY A N 1
ATOM 1516 C CA . GLY A 1 201 ? -6.062 -12.765 46.319 1.00 77.75 201 GLY A CA 1
ATOM 1517 C C . GLY A 1 201 ? -6.778 -11.470 45.918 1.00 77.75 201 GLY A C 1
ATOM 1518 O O . GLY A 1 201 ? -7.095 -10.663 46.791 1.00 77.75 201 GLY A O 1
ATOM 1519 N N . SER A 1 202 ? -7.140 -11.292 44.641 1.00 84.69 202 SER A N 1
ATOM 1520 C CA . SER A 1 202 ? -7.849 -10.088 44.195 1.00 84.69 202 SER A CA 1
ATOM 1521 C C . SER A 1 202 ? -9.357 -10.155 44.463 1.00 84.69 202 SER A C 1
ATOM 1523 O O . SER A 1 202 ? -10.028 -11.152 44.174 1.00 84.69 202 SER A O 1
ATOM 1525 N N . THR A 1 203 ? -9.920 -9.054 44.957 1.00 87.94 203 THR A N 1
ATOM 1526 C CA . THR A 1 203 ? -11.330 -8.930 45.342 1.00 87.94 203 THR A CA 1
ATOM 1527 C C . THR A 1 203 ? -11.914 -7.609 44.852 1.00 87.94 203 THR A C 1
ATOM 1529 O O . THR A 1 203 ? -11.265 -6.568 44.917 1.00 87.94 203 THR A O 1
ATOM 1532 N N . VAL A 1 204 ? -13.157 -7.636 44.371 1.00 89.31 204 VAL A N 1
ATOM 1533 C CA . VAL A 1 204 ? -13.908 -6.441 43.966 1.00 89.31 204 VAL A CA 1
ATOM 1534 C C . VAL A 1 204 ? -14.954 -6.125 45.025 1.00 89.31 204 VAL A C 1
ATOM 1536 O O . VAL A 1 204 ? -15.759 -6.989 45.373 1.00 89.31 204 VAL A O 1
ATOM 1539 N N . VAL A 1 205 ? -14.967 -4.882 45.503 1.00 88.81 205 VAL A N 1
ATOM 1540 C CA . VAL A 1 205 ? -16.019 -4.330 46.358 1.00 88.81 205 VAL A CA 1
ATOM 1541 C C . VAL A 1 205 ? -16.809 -3.286 45.574 1.00 88.81 205 VAL A C 1
ATOM 1543 O O . VAL A 1 205 ? -16.234 -2.387 44.956 1.00 88.81 205 VAL A O 1
ATOM 1546 N N . THR A 1 206 ? -18.133 -3.382 45.630 1.00 88.94 206 THR A N 1
ATOM 1547 C CA . THR A 1 206 ? -19.059 -2.354 45.155 1.00 88.94 206 THR A CA 1
ATOM 1548 C C . THR A 1 206 ? -19.843 -1.764 46.323 1.00 88.94 206 THR A C 1
ATOM 1550 O O . THR A 1 206 ? -20.299 -2.479 47.216 1.00 88.94 206 THR A O 1
ATOM 1553 N N . ILE A 1 207 ? -19.976 -0.437 46.328 1.00 87.75 207 ILE A N 1
ATOM 1554 C CA . ILE A 1 207 ? -20.578 0.359 47.403 1.00 87.75 207 ILE A CA 1
ATOM 1555 C C . ILE A 1 207 ? -21.676 1.226 46.788 1.00 87.75 207 ILE A C 1
ATOM 1557 O O . ILE A 1 207 ? -21.404 2.005 45.878 1.00 87.75 207 ILE A O 1
ATOM 1561 N N . ARG A 1 208 ? -22.914 1.132 47.281 1.00 86.62 208 ARG A N 1
ATOM 1562 C CA . ARG A 1 208 ? -24.056 1.910 46.774 1.00 86.62 208 ARG A CA 1
ATOM 1563 C C . ARG A 1 208 ? -24.726 2.703 47.895 1.00 86.62 208 ARG A C 1
ATOM 1565 O O . ARG A 1 208 ? -25.217 2.114 48.855 1.00 86.62 208 ARG A O 1
ATOM 1572 N N . ASP A 1 209 ? -24.825 4.021 47.736 1.00 85.38 209 ASP A N 1
ATOM 1573 C CA . ASP A 1 209 ? -25.552 4.890 48.672 1.00 85.38 209 ASP A CA 1
ATOM 1574 C C . ASP A 1 209 ? -27.073 4.638 48.582 1.00 85.38 209 ASP A C 1
ATOM 1576 O O . ASP A 1 209 ? -27.679 4.675 47.505 1.00 85.38 209 ASP A O 1
ATOM 1580 N N . ARG A 1 210 ? -27.701 4.346 49.724 1.00 82.38 210 ARG A N 1
ATOM 1581 C CA . ARG A 1 210 ? -29.153 4.160 49.891 1.00 82.38 210 ARG A CA 1
ATOM 1582 C C . ARG A 1 210 ? -29.755 5.108 50.928 1.00 82.38 210 ARG A C 1
ATOM 1584 O O . ARG A 1 210 ? -30.920 4.938 51.286 1.00 82.38 210 ARG A O 1
ATOM 1591 N N . THR A 1 211 ? -29.018 6.131 51.357 1.00 76.94 211 THR A N 1
ATOM 1592 C CA . THR A 1 211 ? -29.435 7.075 52.410 1.00 76.94 211 THR A CA 1
ATOM 1593 C C . THR A 1 211 ? -30.784 7.734 52.105 1.00 76.94 211 THR A C 1
ATOM 1595 O O . THR A 1 211 ? -31.655 7.752 52.970 1.00 76.94 211 THR A O 1
ATOM 1598 N N . GLU A 1 212 ? -31.013 8.176 50.862 1.00 67.25 212 GLU A N 1
ATOM 1599 C CA . GLU A 1 212 ? -32.294 8.763 50.417 1.00 67.25 212 GLU A CA 1
ATOM 1600 C C . GLU A 1 212 ? -33.481 7.784 50.577 1.00 67.25 212 GLU A C 1
ATOM 1602 O O . GLU A 1 212 ? -34.561 8.168 51.028 1.00 67.25 212 GLU A O 1
ATOM 1607 N N . LEU A 1 213 ? -33.277 6.498 50.259 1.00 64.31 213 LEU A N 1
ATOM 1608 C CA . LEU A 1 213 ? -34.307 5.457 50.373 1.00 64.31 213 LEU A CA 1
ATOM 1609 C C . LEU A 1 213 ? -34.594 5.123 51.845 1.00 64.31 213 LEU A C 1
ATOM 1611 O O . LEU A 1 213 ? -35.753 5.006 52.244 1.00 64.31 213 LEU A O 1
ATOM 1615 N N . SER A 1 214 ? -33.541 4.990 52.653 1.00 65.50 214 SER A N 1
ATOM 1616 C CA . SER A 1 214 ? -33.653 4.706 54.085 1.00 65.50 214 SER A CA 1
ATOM 1617 C C . SER A 1 214 ? -34.305 5.857 54.853 1.00 65.50 214 SER A C 1
ATOM 1619 O O . SER A 1 214 ? -35.120 5.602 55.739 1.00 65.50 214 SER A O 1
ATOM 1621 N N . ALA A 1 215 ? -34.023 7.110 54.480 1.00 71.75 215 ALA A N 1
ATOM 1622 C CA . ALA A 1 215 ? -34.681 8.286 55.045 1.00 71.75 215 ALA A CA 1
ATOM 1623 C C . ALA A 1 215 ? -36.195 8.282 54.762 1.00 71.75 215 ALA A C 1
ATOM 1625 O O . ALA A 1 215 ? -36.988 8.420 55.693 1.00 71.75 215 ALA A O 1
ATOM 1626 N N . ALA A 1 216 ? -36.603 8.025 53.513 1.00 68.06 216 ALA A N 1
ATOM 1627 C CA . ALA A 1 216 ? -38.018 7.950 53.136 1.00 68.06 216 ALA A CA 1
ATOM 1628 C C . ALA A 1 216 ? -38.776 6.815 53.860 1.00 68.06 216 ALA A C 1
ATOM 1630 O O . ALA A 1 216 ? -39.925 6.985 54.272 1.00 68.06 216 ALA A O 1
ATOM 1631 N N . ILE A 1 217 ? -38.130 5.660 54.064 1.00 73.06 217 ILE A N 1
ATOM 1632 C CA . ILE A 1 217 ? -38.703 4.548 54.843 1.00 73.06 217 ILE A CA 1
ATOM 1633 C C . ILE A 1 217 ? -38.808 4.918 56.334 1.00 73.06 217 ILE A C 1
ATOM 1635 O O . ILE A 1 217 ? -39.827 4.627 56.962 1.00 73.06 217 ILE A O 1
ATOM 1639 N N . GLY A 1 218 ? -37.802 5.598 56.896 1.00 74.12 218 GLY A N 1
ATOM 1640 C CA . GLY A 1 218 ? -37.808 6.069 58.286 1.00 74.12 218 GLY A CA 1
ATOM 1641 C C . GLY A 1 218 ? -38.880 7.129 58.572 1.00 74.12 218 GLY A C 1
ATOM 1642 O O . GLY A 1 218 ? -39.509 7.103 59.635 1.00 74.12 218 GLY A O 1
ATOM 1643 N N . GLU A 1 219 ? -39.151 8.020 57.617 1.00 75.75 219 GLU A N 1
ATOM 1644 C CA . GLU A 1 219 ? -40.256 8.983 57.696 1.00 75.75 219 GLU A CA 1
ATOM 1645 C C . GLU A 1 219 ? -41.620 8.267 57.684 1.00 75.75 219 GLU A C 1
ATOM 1647 O O . GLU A 1 219 ? -42.478 8.538 58.530 1.00 75.75 219 GLU A O 1
ATOM 1652 N N . LEU A 1 220 ? -41.799 7.281 56.795 1.00 69.38 220 LEU A N 1
ATOM 1653 C CA . LEU A 1 220 ? -43.031 6.492 56.704 1.00 69.38 220 LEU A CA 1
ATOM 1654 C C . LEU A 1 220 ? -43.295 5.645 57.963 1.00 69.38 220 LEU A C 1
ATOM 1656 O O . LEU A 1 220 ? -44.436 5.583 58.430 1.00 69.38 220 LEU A O 1
ATOM 1660 N N . ASP A 1 221 ? -42.265 5.020 58.538 1.00 74.31 221 ASP A N 1
ATOM 1661 C CA . ASP A 1 221 ? -42.359 4.287 59.811 1.00 74.31 221 ASP A CA 1
ATOM 1662 C C . ASP A 1 221 ? -42.685 5.241 60.975 1.00 74.31 221 ASP A C 1
ATOM 1664 O O . ASP A 1 221 ? -43.573 4.963 61.783 1.00 74.31 221 ASP A O 1
ATOM 1668 N N . SER A 1 222 ? -42.072 6.429 61.007 1.00 77.38 222 SER A N 1
ATOM 1669 C CA . SER A 1 222 ? -42.384 7.465 62.004 1.00 77.38 222 SER A CA 1
ATOM 1670 C C . SER A 1 222 ? -43.856 7.891 61.946 1.00 77.38 222 SER A C 1
ATOM 1672 O O . SER A 1 222 ? -44.549 7.859 62.967 1.00 77.38 222 SER A O 1
ATOM 1674 N N . LEU A 1 223 ? -44.373 8.217 60.755 1.00 81.25 223 LEU A N 1
ATOM 1675 C CA . LEU A 1 223 ? -45.788 8.560 60.551 1.00 81.25 223 LEU A CA 1
ATOM 1676 C C . LEU A 1 223 ? -46.726 7.401 60.928 1.00 81.25 223 LEU A C 1
ATOM 1678 O O . LEU A 1 223 ? -47.761 7.622 61.565 1.00 81.25 223 LEU A O 1
ATOM 1682 N N . SER A 1 224 ? -46.345 6.165 60.596 1.00 74.56 224 SER A N 1
ATOM 1683 C CA . SER A 1 224 ? -47.117 4.959 60.922 1.00 74.56 224 SER A CA 1
ATOM 1684 C C . SER A 1 224 ? -47.205 4.731 62.435 1.00 74.56 224 SER A C 1
ATOM 1686 O O . SER A 1 224 ? -48.298 4.516 62.963 1.00 74.56 224 SER A O 1
ATOM 1688 N N . ARG A 1 225 ? -46.090 4.880 63.162 1.00 75.06 225 ARG A N 1
ATOM 1689 C CA . ARG A 1 225 ? -46.046 4.790 64.633 1.00 75.06 225 ARG A CA 1
ATOM 1690 C C . ARG A 1 225 ? -46.858 5.895 65.309 1.00 75.06 225 ARG A C 1
ATOM 1692 O O . ARG A 1 225 ? -47.547 5.621 66.293 1.00 75.06 225 ARG A O 1
ATOM 1699 N N . PHE A 1 226 ? -46.843 7.119 64.774 1.00 74.25 226 PHE A N 1
ATOM 1700 C CA . PHE A 1 226 ? -47.713 8.203 65.252 1.00 74.25 226 PHE A CA 1
ATOM 1701 C C . PHE A 1 226 ? -49.203 7.882 65.052 1.00 74.25 226 PHE A C 1
ATOM 1703 O O . PHE A 1 226 ? -50.001 8.061 65.979 1.00 74.25 226 PHE A O 1
ATOM 1710 N N . ALA A 1 227 ? -49.584 7.355 63.885 1.00 78.62 227 ALA A N 1
ATOM 1711 C CA . ALA A 1 227 ? -50.955 6.922 63.618 1.00 78.62 227 ALA A CA 1
ATOM 1712 C C . ALA A 1 227 ? -51.389 5.772 64.549 1.00 78.62 227 ALA A C 1
ATOM 1714 O O . ALA A 1 227 ? -52.497 5.800 65.091 1.00 78.62 227 ALA A O 1
ATOM 1715 N N . GLU A 1 228 ? -50.509 4.803 64.813 1.00 76.56 228 GLU A N 1
ATOM 1716 C CA . GLU A 1 228 ? -50.779 3.686 65.728 1.00 76.56 228 GLU A CA 1
ATOM 1717 C C . GLU A 1 228 ? -50.895 4.144 67.197 1.00 76.56 228 GLU A C 1
ATOM 1719 O O . GLU A 1 228 ? -51.752 3.655 67.940 1.00 76.56 228 GLU A O 1
ATOM 1724 N N . ALA A 1 229 ? -50.100 5.133 67.622 1.00 79.06 229 ALA A N 1
ATOM 1725 C CA . ALA A 1 229 ? -50.201 5.741 68.951 1.00 79.06 229 ALA A CA 1
ATOM 1726 C C . ALA A 1 229 ? -51.531 6.497 69.152 1.00 79.06 229 ALA A C 1
ATOM 1728 O O . ALA A 1 229 ? -52.173 6.367 70.203 1.00 79.06 229 ALA A O 1
ATOM 1729 N N . LEU A 1 230 ? -51.992 7.232 68.131 1.00 75.12 230 LEU A N 1
ATOM 1730 C CA . LEU A 1 230 ? -53.324 7.849 68.116 1.00 75.12 230 LEU A CA 1
ATOM 1731 C C . LEU A 1 230 ? -54.441 6.790 68.101 1.00 75.12 230 LEU A C 1
ATOM 1733 O O . LEU A 1 230 ? -55.443 6.945 68.805 1.00 75.12 230 LEU A O 1
ATOM 1737 N N . GLY A 1 231 ? -54.241 5.685 67.375 1.00 68.12 231 GLY A N 1
ATOM 1738 C CA . GLY A 1 231 ? -55.127 4.519 67.369 1.00 68.12 231 GLY A CA 1
ATOM 1739 C C . GLY A 1 231 ? -55.288 3.888 68.756 1.00 68.12 231 GLY A C 1
ATOM 1740 O O . GLY A 1 231 ? -56.417 3.740 69.235 1.00 68.12 231 GLY A O 1
ATOM 1741 N N . ARG A 1 232 ? -54.179 3.603 69.460 1.00 58.59 232 ARG A N 1
ATOM 1742 C CA . ARG A 1 232 ? -54.206 3.049 70.831 1.00 58.59 232 ARG A CA 1
ATOM 1743 C C . ARG A 1 232 ? -54.960 3.943 71.815 1.00 58.59 232 ARG A C 1
ATOM 1745 O O . ARG A 1 232 ? -55.705 3.427 72.647 1.00 58.59 232 ARG A O 1
ATOM 1752 N N . ARG A 1 233 ? -54.845 5.273 71.706 1.00 54.53 233 ARG A N 1
ATOM 1753 C CA . ARG A 1 233 ? -55.586 6.210 72.576 1.00 54.53 233 ARG A CA 1
ATOM 1754 C C . ARG A 1 233 ? -57.106 6.213 72.364 1.00 54.53 233 ARG A C 1
ATOM 1756 O O . ARG A 1 233 ? -57.811 6.778 73.198 1.00 54.53 233 ARG A O 1
ATOM 1763 N N . ARG A 1 234 ? -57.634 5.579 71.308 1.00 49.78 234 ARG A N 1
ATOM 1764 C CA . ARG A 1 234 ? -59.085 5.488 71.061 1.00 49.78 234 ARG A CA 1
ATOM 1765 C C . ARG A 1 234 ? -59.746 4.223 71.631 1.00 49.78 234 ARG A C 1
ATOM 1767 O O . ARG A 1 234 ? -60.970 4.139 71.612 1.00 49.78 234 ARG A O 1
ATOM 1774 N N . MET A 1 235 ? -58.975 3.285 72.193 1.00 49.12 235 MET A N 1
ATOM 1775 C CA . MET A 1 235 ? -59.477 2.049 72.824 1.00 49.12 235 MET A CA 1
ATOM 1776 C C . MET A 1 235 ? -59.061 1.907 74.300 1.00 49.12 235 MET A C 1
ATOM 1778 O O . MET A 1 235 ? -58.585 0.867 74.742 1.00 49.12 235 MET A O 1
ATOM 1782 N N . SER A 1 236 ? -59.296 2.954 75.095 1.00 48.78 236 SER A N 1
ATOM 1783 C CA . SER A 1 236 ? -59.156 2.906 76.560 1.00 48.78 236 SER A CA 1
ATOM 1784 C C . SER A 1 236 ? -60.247 3.688 77.307 1.00 48.78 236 SER A C 1
ATOM 1786 O O . SER A 1 236 ? -59.984 4.444 78.240 1.00 48.78 236 SER A O 1
ATOM 1788 N N . ARG A 1 237 ? -61.518 3.466 76.941 1.00 42.22 237 ARG A N 1
ATOM 1789 C CA . ARG A 1 237 ? -62.654 3.715 77.848 1.00 42.22 237 ARG A CA 1
ATOM 1790 C C . ARG A 1 237 ? -63.514 2.450 77.936 1.00 42.22 237 ARG A C 1
ATOM 1792 O O . ARG A 1 237 ? -63.957 1.977 76.891 1.00 42.22 237 ARG A O 1
ATOM 1799 N N . PRO A 1 238 ? -63.756 1.893 79.137 1.00 46.19 238 PRO A N 1
ATOM 1800 C CA . PRO A 1 238 ? -64.670 0.770 79.284 1.00 46.19 238 PRO A CA 1
ATOM 1801 C C . PRO A 1 238 ? -66.094 1.251 78.995 1.00 46.19 238 PRO A C 1
ATOM 1803 O O . PRO A 1 238 ? -66.541 2.252 79.559 1.00 46.19 238 PRO A O 1
ATOM 1806 N N . ILE A 1 239 ? -66.819 0.540 78.130 1.00 51.75 239 ILE A N 1
ATOM 1807 C CA . ILE A 1 239 ? -68.245 0.795 77.901 1.00 51.75 239 ILE A CA 1
ATOM 1808 C C . ILE A 1 239 ? -69.019 0.185 79.074 1.00 51.75 239 ILE A C 1
ATOM 1810 O O . ILE A 1 239 ? -69.543 -0.924 79.004 1.00 51.75 239 ILE A O 1
ATOM 1814 N N . GLY A 1 240 ? -69.053 0.920 80.184 1.00 50.78 240 GLY A N 1
ATOM 1815 C CA . GLY A 1 240 ? -70.025 0.701 81.244 1.00 50.78 240 GLY A CA 1
ATOM 1816 C C . GLY A 1 240 ? -71.357 1.314 80.827 1.00 50.78 240 GLY A C 1
ATOM 1817 O O . GLY A 1 240 ? -71.524 2.529 80.917 1.00 50.78 240 GLY A O 1
ATOM 1818 N N . CYS A 1 241 ? -72.303 0.485 80.386 1.00 37.88 241 CYS A N 1
ATOM 1819 C CA . CYS A 1 241 ? -73.693 0.891 80.190 1.00 37.88 241 CYS A CA 1
ATOM 1820 C C . CYS A 1 241 ? -74.625 0.055 81.075 1.00 37.88 241 CYS A C 1
ATOM 1822 O O . CYS A 1 241 ? -74.445 -1.147 81.258 1.00 37.88 241 CYS A O 1
ATOM 1824 N N . THR A 1 242 ? -75.590 0.753 81.662 1.00 45.38 242 THR A N 1
ATOM 1825 C CA . THR A 1 242 ? -76.524 0.306 82.699 1.00 45.38 242 THR A CA 1
ATOM 1826 C C . THR A 1 242 ? -77.617 -0.636 82.168 1.00 45.38 242 THR A C 1
ATOM 1828 O O . THR A 1 242 ? -77.839 -0.709 80.958 1.00 45.38 242 THR A O 1
ATOM 1831 N N . PRO A 1 243 ? -78.307 -1.392 83.048 1.00 41.72 243 PRO A N 1
ATOM 1832 C CA . PRO A 1 243 ? -79.245 -2.427 82.620 1.00 41.72 243 PRO A CA 1
ATOM 1833 C C . PRO A 1 243 ? -80.518 -1.827 82.013 1.00 41.72 243 PRO A C 1
ATOM 1835 O O . PRO A 1 243 ? -81.257 -1.105 82.683 1.00 41.72 243 PRO A O 1
ATOM 1838 N N . TRP A 1 244 ? -80.803 -2.171 80.756 1.00 37.34 244 TRP A N 1
ATOM 1839 C CA . TRP A 1 244 ? -82.042 -1.786 80.080 1.00 37.34 244 TRP A CA 1
ATOM 1840 C C . TRP A 1 244 ? -83.125 -2.857 80.268 1.00 37.34 244 TRP A C 1
ATOM 1842 O O . TRP A 1 244 ? -82.842 -4.059 80.265 1.00 37.34 244 TRP A O 1
ATOM 1852 N N . SER A 1 245 ? -84.363 -2.423 80.505 1.00 38.22 245 SER A N 1
ATOM 1853 C CA . SER A 1 245 ? -85.450 -3.287 80.967 1.00 38.22 245 SER A CA 1
ATOM 1854 C C . SER A 1 245 ? -86.082 -4.128 79.850 1.00 38.22 245 SER A C 1
ATOM 1856 O O . SER A 1 245 ? -86.058 -3.805 78.666 1.00 38.22 245 SER A O 1
ATOM 1858 N N . ARG A 1 246 ? -86.637 -5.274 80.256 1.00 40.50 246 ARG A N 1
ATOM 1859 C CA . ARG A 1 246 ? -87.143 -6.343 79.386 1.00 40.50 246 ARG A CA 1
ATOM 1860 C C . ARG A 1 246 ? -88.585 -6.076 78.927 1.00 40.50 246 ARG A C 1
ATOM 1862 O O . ARG A 1 246 ? -89.478 -6.072 79.770 1.00 40.50 246 ARG A O 1
ATOM 1869 N N . SER A 1 247 ? -88.845 -6.080 77.616 1.00 36.31 247 SER A N 1
ATOM 1870 C CA . SER A 1 247 ? -90.172 -6.420 77.066 1.00 36.31 247 SER A CA 1
ATOM 1871 C C . SER A 1 247 ? -90.108 -7.239 75.755 1.00 36.31 247 SER A C 1
ATOM 1873 O O . SER A 1 247 ? -89.406 -6.918 74.805 1.00 36.31 247 SER A O 1
ATOM 1875 N N . SER A 1 248 ? -90.814 -8.376 75.784 1.00 35.75 248 SER A N 1
ATOM 1876 C CA . SER A 1 248 ? -91.401 -9.181 74.686 1.00 35.75 248 SER A CA 1
ATOM 1877 C C . SER A 1 248 ? -90.854 -9.141 73.234 1.00 35.75 248 SER A C 1
ATOM 1879 O O . SER A 1 248 ? -91.219 -8.292 72.429 1.00 35.75 248 SER A O 1
ATOM 1881 N N . LYS A 1 249 ? -90.137 -10.227 72.885 1.00 35.31 249 LYS A N 1
ATOM 1882 C CA . LYS A 1 249 ? -90.305 -11.164 71.728 1.00 35.31 249 LYS A CA 1
ATOM 1883 C C . LYS A 1 249 ? -91.648 -11.128 70.932 1.00 35.31 249 LYS A C 1
ATOM 1885 O O . LYS A 1 249 ? -92.639 -10.723 71.534 1.00 35.31 249 LYS A O 1
ATOM 1890 N N . PRO A 1 250 ? -91.775 -11.809 69.749 1.00 48.31 250 PRO A N 1
ATOM 1891 C CA . PRO A 1 250 ? -90.746 -12.417 68.858 1.00 48.31 250 PRO A CA 1
ATOM 1892 C C . PRO A 1 250 ? -90.975 -12.298 67.311 1.00 48.31 250 PRO A C 1
ATOM 1894 O O . PRO A 1 250 ? -92.092 -12.092 66.873 1.00 48.31 250 PRO A O 1
ATOM 1897 N N . ALA A 1 251 ? -89.927 -12.619 66.520 1.00 35.22 251 ALA A N 1
ATOM 1898 C CA . ALA A 1 251 ? -89.894 -13.339 65.210 1.00 35.22 251 ALA A CA 1
ATOM 1899 C C . ALA A 1 251 ? -90.800 -12.884 64.012 1.00 35.22 251 ALA A C 1
ATOM 1901 O O . ALA A 1 251 ? -91.941 -12.499 64.176 1.00 35.22 251 ALA A O 1
ATOM 1902 N N . THR A 1 252 ? -90.400 -12.957 62.731 1.00 37.44 252 THR A N 1
ATOM 1903 C CA .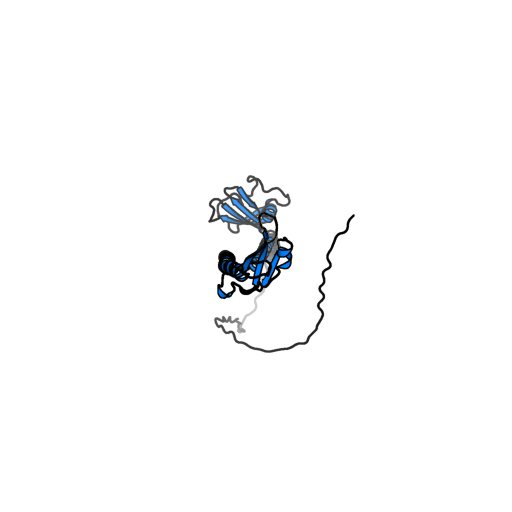 THR A 1 252 ? -89.615 -13.989 62.011 1.00 37.44 252 THR A CA 1
ATOM 1904 C C . THR A 1 252 ? -88.896 -13.444 60.749 1.00 37.44 252 THR A C 1
ATOM 1906 O O . THR A 1 252 ? -89.260 -12.407 60.215 1.00 37.44 252 THR A O 1
ATOM 1909 N N . ARG A 1 253 ? -87.883 -14.195 60.274 1.00 38.50 253 ARG A N 1
ATOM 1910 C CA . ARG A 1 253 ? -87.384 -14.360 58.878 1.00 38.50 253 ARG A CA 1
ATOM 1911 C C . ARG A 1 253 ? -87.674 -13.275 57.807 1.00 38.50 253 ARG A C 1
ATOM 1913 O O . ARG A 1 253 ? -88.778 -13.225 57.279 1.00 38.50 253 ARG A O 1
ATOM 1920 N N . ASN A 1 254 ? -86.619 -12.678 57.236 1.00 38.09 254 ASN A N 1
ATOM 1921 C CA . ASN A 1 254 ? -85.977 -13.153 55.985 1.00 38.09 254 ASN A CA 1
ATOM 1922 C C . ASN A 1 254 ? -84.775 -12.270 55.573 1.00 38.09 254 ASN A C 1
ATOM 1924 O O . ASN A 1 254 ? -84.647 -11.137 56.024 1.00 38.09 254 ASN A O 1
ATOM 1928 N N . ALA A 1 255 ? -83.885 -12.806 54.730 1.00 42.97 255 ALA A N 1
ATOM 1929 C CA . ALA A 1 255 ? -82.649 -12.157 54.267 1.00 42.97 255 ALA A CA 1
ATOM 1930 C C . ALA A 1 255 ? -82.700 -11.782 52.769 1.00 42.97 255 ALA A C 1
ATOM 1932 O O . ALA A 1 255 ? -83.477 -12.387 52.030 1.00 42.97 255 ALA A O 1
ATOM 1933 N N . PRO A 1 256 ? -81.817 -10.884 52.288 1.00 42.09 256 PRO A N 1
ATOM 1934 C CA . PRO A 1 256 ? -81.412 -10.805 50.883 1.00 42.09 256 PRO A CA 1
ATOM 1935 C C . PRO A 1 256 ? -79.986 -11.375 50.652 1.00 42.09 256 PRO A C 1
ATOM 1937 O O . PRO A 1 256 ? -79.159 -11.346 51.567 1.00 42.09 256 PRO A O 1
ATOM 1940 N N . PRO A 1 257 ? -79.667 -11.907 49.453 1.00 50.94 257 PRO A N 1
ATOM 1941 C CA . PRO A 1 257 ? -78.443 -12.679 49.235 1.00 50.94 257 PRO A CA 1
ATOM 1942 C C . PRO A 1 257 ? -77.219 -11.891 48.728 1.00 50.94 257 PRO A C 1
ATOM 1944 O O . PRO A 1 257 ? -77.293 -10.968 47.923 1.00 50.94 257 PRO A O 1
ATOM 1947 N N . THR A 1 258 ? -76.074 -12.402 49.174 1.00 35.66 258 THR A N 1
ATOM 1948 C CA . THR A 1 258 ? -74.695 -12.320 48.663 1.00 35.66 258 THR A CA 1
ATOM 1949 C C . THR A 1 258 ? -74.458 -11.909 47.199 1.00 35.66 258 THR A C 1
ATOM 1951 O O . THR A 1 258 ? -75.013 -12.515 46.283 1.00 35.66 258 THR A O 1
ATOM 1954 N N . TRP A 1 259 ? -73.433 -11.076 46.983 1.00 33.84 259 TRP A N 1
ATOM 1955 C CA . TRP A 1 259 ? -72.668 -11.014 45.727 1.00 33.84 259 TRP A CA 1
ATOM 1956 C C . TRP A 1 259 ? -71.311 -11.724 45.874 1.00 33.84 259 TRP A C 1
ATOM 1958 O O . TRP A 1 259 ? -70.617 -11.548 46.873 1.00 33.84 259 TRP A O 1
ATOM 1968 N N . ARG A 1 260 ? -70.920 -12.514 44.864 1.00 33.34 260 ARG A N 1
ATOM 1969 C CA . ARG A 1 260 ? -69.579 -13.114 44.716 1.00 33.34 260 ARG A CA 1
ATOM 1970 C C . ARG A 1 260 ? -68.876 -12.499 43.497 1.00 33.34 260 ARG A C 1
ATOM 1972 O O . ARG A 1 260 ? -69.510 -12.443 42.444 1.00 33.34 260 ARG A O 1
ATOM 1979 N N . PRO A 1 261 ? -67.581 -12.145 43.562 1.00 33.75 261 PRO A N 1
ATOM 1980 C CA . PRO A 1 261 ? -66.785 -11.918 42.361 1.00 33.75 261 PRO A CA 1
ATOM 1981 C C . PRO A 1 261 ? -66.370 -13.262 41.740 1.00 33.75 261 PRO A C 1
ATOM 1983 O O . PRO A 1 261 ? -66.084 -14.230 42.449 1.00 33.75 261 PRO A O 1
ATOM 1986 N N . ARG A 1 262 ? -66.324 -13.328 40.405 1.00 33.47 262 ARG A N 1
ATOM 1987 C CA . ARG A 1 262 ? -65.915 -14.521 39.649 1.00 33.47 262 ARG A CA 1
ATOM 1988 C C . ARG A 1 262 ? -64.644 -14.207 38.863 1.00 33.47 262 ARG A C 1
ATOM 1990 O O . ARG A 1 262 ? -64.696 -13.511 37.857 1.00 33.47 262 ARG A O 1
ATOM 1997 N N . ILE A 1 263 ? -63.515 -14.727 39.338 1.00 35.28 263 ILE A N 1
ATOM 1998 C CA . ILE A 1 263 ? -62.225 -14.658 38.641 1.00 35.28 263 ILE A CA 1
ATOM 1999 C C . ILE A 1 263 ? -62.290 -15.561 37.403 1.00 35.28 263 ILE A C 1
ATOM 2001 O O . ILE A 1 263 ? -62.763 -16.697 37.484 1.00 35.28 263 ILE A O 1
ATOM 2005 N N . LEU A 1 264 ? -61.793 -15.067 36.269 1.00 32.69 264 LEU A N 1
ATOM 2006 C CA . LEU A 1 264 ? -61.599 -15.834 35.041 1.00 32.69 264 LEU A CA 1
ATOM 2007 C C . LEU A 1 264 ? -60.142 -15.685 34.599 1.00 32.69 264 LEU A C 1
ATOM 2009 O O . LEU A 1 264 ? -59.720 -14.608 34.184 1.00 32.69 264 LEU A O 1
ATOM 2013 N N . LEU A 1 265 ? -59.376 -16.774 34.700 1.00 33.38 265 LEU A N 1
ATOM 2014 C CA . LEU A 1 265 ? -58.101 -16.889 33.997 1.00 33.38 265 LEU A CA 1
ATOM 2015 C C . LEU A 1 265 ? -58.377 -17.009 32.494 1.00 33.38 265 LEU A C 1
ATOM 2017 O O . LEU A 1 265 ? -59.236 -17.794 32.093 1.00 33.38 265 LEU A O 1
ATOM 2021 N N . CYS A 1 266 ? -57.562 -16.345 31.676 1.00 29.95 266 CYS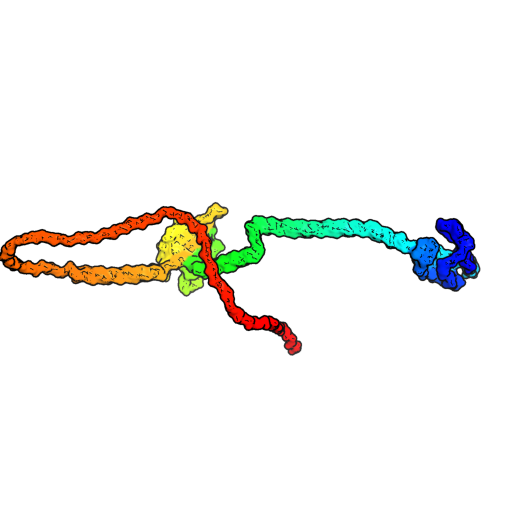 A N 1
ATOM 2022 C CA . CYS A 1 266 ? -57.356 -16.724 30.281 1.00 29.95 266 CYS A CA 1
ATOM 2023 C C . CYS A 1 266 ? -55.893 -17.120 30.073 1.00 29.95 266 CYS A C 1
ATOM 2025 O O . CYS A 1 266 ? -54.977 -16.484 30.592 1.00 29.95 266 CYS A O 1
ATOM 2027 N N . ARG A 1 267 ? -55.692 -18.206 29.325 1.00 31.36 267 ARG A N 1
ATOM 2028 C CA . ARG A 1 267 ? -54.404 -18.857 29.072 1.00 31.36 267 ARG A CA 1
ATOM 2029 C C . ARG A 1 267 ? -54.316 -19.196 27.581 1.00 31.36 267 ARG A C 1
ATOM 2031 O O . ARG A 1 267 ? -55.278 -19.725 27.037 1.00 31.36 267 ARG A O 1
ATOM 2038 N N . ASN A 1 268 ? -53.126 -18.996 27.005 1.00 32.09 268 ASN A N 1
ATOM 2039 C CA . ASN A 1 268 ? -52.697 -19.332 25.636 1.00 32.09 268 ASN A CA 1
ATOM 2040 C C . ASN A 1 268 ? -53.289 -18.504 24.476 1.00 32.09 268 ASN A C 1
ATOM 2042 O O . ASN A 1 268 ? -54.461 -18.150 24.474 1.00 32.09 268 ASN A O 1
ATOM 2046 N N . GLY A 1 269 ? -52.476 -18.338 23.420 1.00 29.59 269 GLY A N 1
ATOM 2047 C CA . GLY A 1 269 ? -52.958 -18.101 22.052 1.00 29.59 269 GLY A CA 1
ATOM 2048 C C . GLY A 1 269 ? -52.203 -17.019 21.276 1.00 29.59 269 GLY A C 1
ATOM 2049 O O . GLY A 1 269 ? -52.581 -15.855 21.324 1.00 29.59 269 GLY A O 1
ATOM 2050 N N . TRP A 1 270 ? -51.170 -17.398 20.517 1.00 27.81 270 TRP A N 1
ATOM 2051 C CA . TRP A 1 270 ? -50.588 -16.532 19.482 1.00 27.81 270 TRP A CA 1
ATOM 2052 C C . TRP A 1 270 ? -51.590 -16.257 18.349 1.00 27.81 270 TRP A C 1
ATOM 2054 O O . TRP A 1 270 ? -52.247 -17.189 17.893 1.00 27.81 270 TRP A O 1
ATOM 2064 N N . SER A 1 271 ? -51.580 -15.042 17.790 1.00 26.70 271 SER A N 1
ATOM 2065 C CA . SER A 1 271 ? -51.661 -14.829 16.334 1.00 26.70 271 SER A CA 1
ATOM 2066 C C . SER A 1 271 ? -51.312 -13.382 15.968 1.00 26.70 271 SER A C 1
ATOM 2068 O O . SER A 1 271 ? -51.871 -12.444 16.532 1.00 26.70 271 SER A O 1
ATOM 2070 N N . ILE A 1 272 ? -50.410 -13.200 15.001 1.00 35.34 272 ILE A N 1
ATOM 2071 C CA . ILE A 1 272 ? -50.167 -11.917 14.330 1.00 35.34 272 ILE A CA 1
ATOM 2072 C C . ILE A 1 272 ? -51.017 -11.904 13.056 1.00 35.34 272 ILE A C 1
ATOM 2074 O O . ILE A 1 272 ? -50.837 -12.761 12.193 1.00 35.34 272 ILE A O 1
ATOM 2078 N N . ALA A 1 273 ? -51.905 -10.919 12.908 1.00 28.75 273 ALA A N 1
ATOM 2079 C CA . ALA A 1 273 ? -52.671 -10.709 11.681 1.00 28.75 273 ALA A CA 1
ATOM 2080 C C . ALA A 1 273 ? -52.745 -9.218 11.317 1.00 28.75 273 ALA A C 1
ATOM 2082 O O . ALA A 1 273 ? -52.982 -8.354 12.157 1.00 28.75 273 ALA A O 1
ATOM 2083 N N . SER A 1 274 ? -52.510 -8.930 10.040 1.00 34.16 274 SER A N 1
ATOM 2084 C CA . SER A 1 274 ? -52.289 -7.599 9.477 1.00 34.16 274 SER A CA 1
ATOM 2085 C C . SER A 1 274 ? -53.565 -6.902 8.986 1.00 34.16 274 SER A C 1
ATOM 2087 O O . SER A 1 274 ? -54.428 -7.543 8.385 1.00 34.16 274 SER A O 1
ATOM 2089 N N . ARG A 1 275 ? -53.622 -5.569 9.174 1.00 29.59 275 ARG A N 1
ATOM 2090 C CA . ARG A 1 275 ? -54.304 -4.487 8.400 1.00 29.59 275 ARG A CA 1
ATOM 2091 C C . ARG A 1 275 ? -54.307 -3.218 9.293 1.00 29.59 275 ARG A C 1
ATOM 2093 O O . ARG A 1 275 ? -54.261 -3.355 10.505 1.00 29.59 275 ARG A O 1
ATOM 2100 N N . THR A 1 276 ? -54.284 -1.967 8.814 1.00 30.98 276 THR A N 1
ATOM 2101 C CA . THR A 1 276 ? -54.795 -1.397 7.549 1.00 30.98 276 THR A CA 1
ATOM 2102 C C . THR A 1 276 ? -54.107 -0.047 7.206 1.00 30.98 276 THR A C 1
ATOM 2104 O O . THR A 1 276 ? -53.446 0.526 8.060 1.00 30.98 276 THR A O 1
ATOM 2107 N N . ARG A 1 277 ? -54.300 0.443 5.961 1.00 30.33 277 ARG A N 1
ATOM 2108 C CA . ARG A 1 277 ? -54.507 1.851 5.473 1.00 30.33 277 ARG A CA 1
ATOM 2109 C C . ARG A 1 277 ? -54.557 2.978 6.552 1.00 30.33 277 ARG A C 1
ATOM 2111 O O . ARG A 1 277 ? -55.065 2.714 7.627 1.00 30.33 277 ARG A O 1
ATOM 2118 N N . SER A 1 278 ? -54.252 4.274 6.365 1.00 30.19 278 SER A N 1
ATOM 2119 C CA . SER A 1 278 ? -54.020 5.187 5.209 1.00 30.19 278 SER A CA 1
ATOM 2120 C C . SER A 1 278 ? -53.762 6.629 5.738 1.00 30.19 278 SER A C 1
ATOM 2122 O O . SER A 1 278 ? -54.107 6.878 6.886 1.00 30.19 278 SER A O 1
ATOM 2124 N N . ALA A 1 279 ? -53.339 7.663 4.987 1.00 30.73 279 ALA A N 1
ATOM 2125 C CA . ALA A 1 279 ? -52.503 7.787 3.774 1.00 30.73 279 ALA A CA 1
ATOM 2126 C C . ALA A 1 279 ? -52.354 9.283 3.358 1.00 30.73 279 ALA A C 1
ATOM 2128 O O . ALA A 1 279 ? -53.365 9.966 3.266 1.00 30.73 279 ALA A O 1
ATOM 2129 N N . ILE A 1 280 ? -51.141 9.703 2.949 1.00 33.91 280 ILE A N 1
ATOM 2130 C CA . ILE A 1 280 ? -50.824 10.863 2.060 1.00 33.91 280 ILE A CA 1
ATOM 2131 C C . ILE A 1 280 ? -51.022 12.306 2.645 1.00 33.91 280 ILE A C 1
ATOM 2133 O O . ILE A 1 280 ? -51.866 12.498 3.513 1.00 33.91 280 ILE A O 1
ATOM 2137 N N . PRO A 1 281 ? -50.181 13.311 2.264 1.00 47.69 281 PRO A N 1
ATOM 2138 C CA . PRO A 1 281 ? -49.851 14.495 3.088 1.00 47.69 281 PRO A CA 1
ATOM 2139 C C . PRO A 1 281 ? -50.437 15.831 2.550 1.00 47.69 281 PRO A C 1
ATOM 2141 O O . PRO A 1 281 ? -51.394 15.791 1.777 1.00 47.69 281 PRO A O 1
ATOM 2144 N N . PRO A 1 282 ? -49.884 17.020 2.911 1.00 43.97 282 PRO A N 1
ATOM 2145 C CA . PRO A 1 282 ? -48.860 17.595 2.020 1.00 43.97 282 PRO A CA 1
ATOM 2146 C C . PRO A 1 282 ? -47.705 18.418 2.653 1.00 43.97 282 PRO A C 1
ATOM 2148 O O . PRO A 1 282 ? -47.784 18.983 3.736 1.00 43.97 282 PRO A O 1
ATOM 2151 N N . SER A 1 283 ? -46.635 18.486 1.856 1.00 29.97 283 SER A N 1
ATOM 2152 C CA . SER A 1 283 ? -45.481 19.405 1.792 1.00 29.97 283 SER A CA 1
ATOM 2153 C C . SER A 1 283 ? -45.384 20.685 2.650 1.00 29.97 283 SER A C 1
ATOM 2155 O O . SER A 1 283 ? -46.234 21.568 2.565 1.00 29.97 283 SER A O 1
ATOM 2157 N N . ALA A 1 284 ? -44.166 20.924 3.158 1.00 31.58 284 ALA A N 1
ATOM 2158 C CA . ALA A 1 284 ? -43.514 22.239 3.124 1.00 31.58 284 ALA A CA 1
ATOM 2159 C C . ALA A 1 284 ? -42.016 22.084 2.779 1.00 31.58 284 ALA A C 1
ATOM 2161 O O . ALA A 1 284 ? -41.329 21.236 3.346 1.00 31.58 284 ALA A O 1
ATOM 2162 N N . ARG A 1 285 ? -41.506 22.882 1.828 1.00 31.14 285 ARG A N 1
ATOM 2163 C CA . ARG A 1 285 ? -40.064 23.005 1.533 1.00 31.14 285 ARG A CA 1
ATOM 2164 C C . ARG A 1 285 ? -39.482 24.138 2.377 1.00 31.14 285 ARG A C 1
ATOM 2166 O O . ARG A 1 285 ? -40.117 25.184 2.454 1.00 31.14 285 ARG A O 1
ATOM 2173 N N . CYS A 1 286 ? -38.249 24.005 2.862 1.00 28.80 286 CYS A N 1
ATOM 2174 C CA . CYS A 1 286 ? -37.370 25.165 3.032 1.00 28.80 286 CYS A CA 1
ATOM 2175 C C . CYS A 1 286 ? -35.886 24.775 2.919 1.00 28.80 286 CYS A C 1
ATOM 2177 O O . CYS A 1 286 ? -35.549 23.591 2.909 1.00 28.80 286 CYS A O 1
ATOM 2179 N N . CYS A 1 287 ? -35.030 25.771 2.695 1.00 30.95 287 CYS A N 1
ATOM 2180 C CA . CYS A 1 287 ? -33.789 25.607 1.938 1.00 30.95 287 CYS A CA 1
ATOM 2181 C C . CYS A 1 287 ? -32.554 25.126 2.719 1.00 30.95 287 CYS A C 1
ATOM 2183 O O . CYS A 1 287 ? -32.367 25.388 3.902 1.00 30.95 287 CYS A O 1
ATOM 2185 N N . SER A 1 288 ? -31.648 24.520 1.950 1.00 29.92 288 SER A N 1
ATOM 2186 C CA . SER A 1 288 ? -30.213 24.380 2.212 1.00 29.92 288 SER A CA 1
ATOM 2187 C C . SER A 1 288 ? -29.515 25.709 2.537 1.00 29.92 288 SER A C 1
ATOM 2189 O O . SER A 1 288 ? -29.827 26.722 1.910 1.00 29.92 288 SER A O 1
ATOM 2191 N N . GLY A 1 289 ? -28.481 25.683 3.385 1.00 30.22 289 GLY A N 1
ATOM 2192 C CA . GLY A 1 289 ? -27.681 26.877 3.691 1.00 30.22 289 GLY A CA 1
ATOM 2193 C C . GLY A 1 289 ? -26.407 26.624 4.503 1.00 30.22 289 GLY A C 1
ATOM 2194 O O . GLY A 1 289 ? -26.222 27.234 5.549 1.00 30.22 289 GLY A O 1
ATOM 2195 N N . SER A 1 290 ? -25.521 25.731 4.053 1.00 32.81 290 SER A N 1
ATOM 2196 C CA . SER A 1 290 ? -24.197 25.553 4.666 1.00 32.81 290 SER A CA 1
ATOM 2197 C C . SER A 1 290 ? -23.172 26.559 4.124 1.00 32.81 290 SER A C 1
ATOM 2199 O O . SER A 1 290 ? -23.014 26.690 2.909 1.00 32.81 290 SER A O 1
ATOM 2201 N N . ARG A 1 291 ? -22.400 27.206 5.011 1.00 34.47 291 ARG A N 1
ATOM 2202 C CA . ARG A 1 291 ? -21.016 27.630 4.718 1.00 34.47 291 ARG A CA 1
ATOM 2203 C C . ARG A 1 291 ? -20.214 27.946 5.982 1.00 34.47 291 ARG A C 1
ATOM 2205 O O . ARG A 1 291 ? -20.583 28.809 6.768 1.00 34.47 291 ARG A O 1
ATOM 2212 N N . HIS A 1 292 ? -19.073 27.271 6.108 1.00 33.78 292 HIS A N 1
ATOM 2213 C CA . HIS A 1 292 ? -17.965 27.679 6.969 1.00 33.78 292 HIS A CA 1
ATOM 2214 C C . HIS A 1 292 ? -17.447 29.074 6.589 1.00 33.78 292 HIS A C 1
ATOM 2216 O O . HIS A 1 292 ? -17.434 29.432 5.408 1.00 33.78 292 HIS A O 1
ATOM 2222 N N . ARG A 1 293 ? -16.847 29.773 7.560 1.00 34.19 293 ARG A N 1
ATOM 2223 C CA . ARG A 1 293 ? -15.691 30.639 7.297 1.00 34.19 293 ARG A CA 1
ATOM 2224 C C . ARG A 1 293 ? -14.619 30.385 8.357 1.00 34.19 293 ARG A C 1
ATOM 2226 O O . ARG A 1 293 ? -14.933 30.311 9.539 1.00 34.19 293 ARG A O 1
ATOM 2233 N N . GLN A 1 294 ? -13.387 30.170 7.904 1.00 39.94 294 GLN A N 1
ATOM 2234 C CA . GLN A 1 294 ? -12.230 29.864 8.746 1.00 39.94 294 GLN A CA 1
ATOM 2235 C C . GLN A 1 294 ? -11.697 31.113 9.456 1.00 39.94 294 GLN A C 1
ATOM 2237 O O . GLN A 1 294 ? -11.857 32.231 8.965 1.00 39.94 294 GLN A O 1
ATOM 2242 N N . GLN A 1 295 ? -11.021 30.883 10.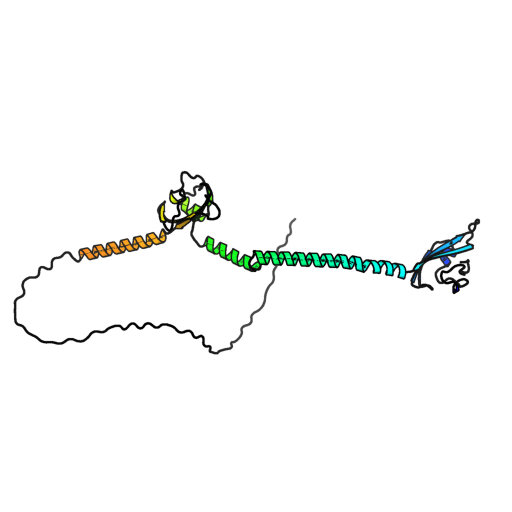581 1.00 36.31 295 GLN A N 1
ATOM 2243 C CA . GLN A 1 295 ? -10.019 31.789 11.137 1.00 36.31 295 GLN A CA 1
ATOM 2244 C C . GLN A 1 295 ? -8.707 31.615 10.357 1.00 36.31 295 GLN A C 1
ATOM 2246 O O . GLN A 1 295 ? -8.345 30.480 10.074 1.00 36.31 295 GLN A O 1
ATOM 2251 N N . ASN A 1 296 ? -8.023 32.724 10.075 1.00 35.88 296 ASN A N 1
ATOM 2252 C CA . ASN A 1 296 ? -6.582 32.872 9.819 1.00 35.88 296 ASN A CA 1
ATOM 2253 C C . ASN A 1 296 ? -6.260 34.294 10.341 1.00 35.88 296 ASN A C 1
ATOM 2255 O O . ASN A 1 296 ? -7.046 35.210 10.104 1.00 35.88 296 ASN A O 1
ATOM 2259 N N . GLU A 1 297 ? -5.360 34.448 11.312 1.00 37.50 297 GLU A N 1
ATOM 2260 C CA . GLU A 1 297 ? -3.919 34.706 11.111 1.00 37.50 297 GLU A CA 1
ATOM 2261 C C . GLU A 1 297 ? -3.622 36.047 10.426 1.00 37.50 297 GLU A C 1
ATOM 2263 O O . GLU A 1 297 ? -3.707 36.142 9.208 1.00 37.50 297 GLU A O 1
ATOM 2268 N N . GLU A 1 298 ? -3.196 37.035 11.222 1.00 42.59 298 GLU A N 1
ATOM 2269 C CA . GLU A 1 298 ? -2.205 38.049 10.831 1.00 42.59 298 GLU A CA 1
ATOM 2270 C C . GLU A 1 298 ? -1.635 38.742 12.089 1.00 42.59 298 GLU A C 1
ATOM 2272 O O . GLU A 1 298 ? -2.336 39.471 12.790 1.00 42.59 298 GLU A O 1
ATOM 2277 N N . SER A 1 299 ? -0.352 38.493 12.370 1.00 43.06 299 SER A N 1
ATOM 2278 C CA . SER A 1 299 ? 0.534 39.407 13.109 1.00 43.06 299 SER A CA 1
ATOM 2279 C C . SER A 1 299 ? 1.382 40.168 12.088 1.00 43.06 299 SER A C 1
ATOM 2281 O O . SER A 1 299 ? 1.626 39.663 10.988 1.00 43.06 299 SER A O 1
ATOM 2283 N N . PRO A 1 300 ? 1.851 41.366 12.447 1.00 60.22 300 PRO A N 1
ATOM 2284 C CA . PRO A 1 300 ? 3.268 41.486 12.814 1.00 60.22 300 PRO A CA 1
ATOM 2285 C C . PRO A 1 300 ? 3.497 41.914 14.271 1.00 60.22 300 PRO A C 1
ATOM 2287 O O . PRO A 1 300 ? 2.630 42.618 14.834 1.00 60.22 300 PRO A O 1
#

Secondary structure (DSSP, 8-state):
-BTT-B-S--SSGGGTTSBP-S--HHHHTT--EEEEEEETTEEEEEEEEEEE-TTS-EEEEEEEEEEHHHHHHHHHTTHHHHHHHHHHHHHHHHHHHHHHHHHHHHHTTT--HHHHHHHHHHHHHHHHHS-EEEEEEETTEEEEE-HHHHHHHSTTTT-----GGGS-TTTS--S-EEEEEEEETTEEEEEEEEE-TTSTT-EEEEEEE-HHHHHHHHHHHHHHHHHHHHHHTTS-S----PPPPP------------------------------------------------------

Radius of gyration: 53.49 Å; chains: 1; bounding box: 140×61×137 Å